Protein AF-0000000087186540 (afdb_homodimer)

Nearest PDB structures (foldseek):
  3vpr-assembly2_C  TM=6.943E-01  e=1.523E-04  Thermus thermophilus HB8
  4x1e-assembly1_B  TM=6.898E-01  e=1.453E-04  Escherichia coli CFT073
  2qib-assembly1_A  TM=6.815E-01  e=3.758E-04  Streptomyces coelicolor A3(2)
  4xk4-assembly2_D  TM=5.463E-01  e=7.832E-05  Escherichia coli K-12
  3vpr-assembly2_D  TM=6.390E-01  e=4.545E-04  Thermus thermophilus HB8

Sequence (360 aa):
MSAEERRESVVRAAVAEFARGGYHGTSTEAIARRVGVSQPYLFRLFPGKQAIFLAAVDACQEKIMRTFEEAADGVSPEGVVKAMGLAYERLIARDKETLLMLMQMCVAVASAEAAGDTEFGRPIRAGWERLTDRVRLALGGDPEQTARFMAHGTLINSLVSLGFPPEHRVWDGLPPSRRGMSAEERRESVVRAAVAEFARGGYHGTSTEAIARRVGVSQPYLFRLFPGKQAIFLAAVDACQEKIMRTFEEAADGVSPEGVVKAMGLAYERLIARDKETLLMLMQMCVAVASAEAAGDTEFGRPIRAGWERLTDRVRLALGGDPEQTARFMAHGTLINSLVSLGFPPEHRVWDGLPPSRRG

pLDDT: mean 93.39, std 9.11, range [28.0, 98.69]

Foldseek 3Di:
DDLVVLLVLLLVLLLVQCLPQFLVRGDLCSSCVVSVHDSVVVCVSPVDSLRSLLSNLLVLLVVLLVLLVVQLPPDDLVCSLVSSLQSLLVCCLVPVSSLSSVVRLVVVCVVCVVVVNNPSCVSVVVSVVVSLVSQCVSNVNDPVVSVVSVVLSVVSSVCVVVPPDLPDCVCPPPDRHDDD/DDLVVLLVLLLVLLLQQCLPQFLVRGDLCSSCVSSVHDSVVVCVSPVDSLRSLLSNLLVLLVVLLVLLVVQLPPDDLVCSLVSSLQSLLVCCLVPVSSLSSVVRLVVVCVVCVVVVNNPSCVSVVVSVVVSLVSQCVSNVNDPVVSVVSVVLSVVSSVCVVVPPDLPDCVCPPPDRHDDD

Solvent-accessible surface area (backbone atoms only — not comparable to full-atom values): 19020 Å² total; per-residue (Å²): 130,53,72,65,55,48,51,50,46,45,36,55,32,34,33,54,43,32,29,72,41,23,71,86,61,38,55,67,58,60,35,19,56,70,61,70,49,51,56,72,58,48,45,72,77,30,89,44,66,67,51,45,50,52,50,22,52,49,51,46,53,47,52,51,47,49,47,35,53,60,38,33,58,93,45,54,85,89,43,27,66,60,35,27,51,42,48,48,53,53,46,45,74,71,35,54,48,52,48,33,34,60,52,32,52,30,52,45,24,34,50,35,43,74,72,70,38,67,68,72,23,48,67,57,44,51,52,51,49,50,49,51,51,51,51,19,55,74,60,76,61,39,47,47,61,35,33,51,52,51,9,48,51,38,31,49,51,50,42,55,27,41,62,56,59,88,84,42,74,88,51,44,51,48,78,83,74,74,74,135,128,52,71,65,56,48,51,50,46,45,33,54,34,34,33,55,43,32,26,71,41,24,72,85,60,38,54,67,58,61,37,20,56,72,61,71,50,52,55,71,58,47,47,73,76,29,88,45,63,66,52,44,51,51,48,24,53,50,50,46,55,48,53,51,47,49,47,35,53,59,39,34,56,94,46,55,82,89,44,25,63,60,34,27,51,42,46,48,53,54,46,45,74,70,35,54,48,53,48,32,34,60,52,32,53,31,51,46,25,34,50,34,42,75,73,70,38,65,68,74,22,48,67,56,43,51,52,50,48,51,49,50,52,51,49,18,55,72,62,77,60,39,46,48,61,35,34,52,52,51,10,47,51,38,31,49,52,50,43,55,28,41,62,58,59,88,84,43,73,88,51,44,51,48,78,82,73,74,74,135

Structure (mmCIF, N/CA/C/O backbone):
data_AF-0000000087186540-model_v1
#
loop_
_entity.id
_entity.type
_entity.pdbx_description
1 polymer 'TetR/AcrR family transcriptional regulator'
#
loop_
_atom_site.group_PDB
_atom_site.id
_atom_site.type_symbol
_atom_site.label_atom_id
_atom_site.label_alt_id
_atom_site.label_comp_id
_atom_site.label_asym_id
_atom_site.label_entity_id
_atom_site.label_seq_id
_atom_site.pdbx_PDB_ins_code
_atom_site.Cartn_x
_atom_site.Cartn_y
_atom_site.Cartn_z
_atom_site.occupancy
_atom_site.B_iso_or_equiv
_atom_site.auth_seq_id
_atom_site.auth_comp_id
_atom_site.auth_asym_id
_atom_site.auth_atom_id
_atom_site.pdbx_PDB_model_num
ATOM 1 N N . MET A 1 1 ? -29.344 -21.891 1.747 1 81 1 MET A N 1
ATOM 2 C CA . MET A 1 1 ? -28.656 -20.609 1.548 1 81 1 MET A CA 1
ATOM 3 C C . MET A 1 1 ? -29.156 -19.922 0.28 1 81 1 MET A C 1
ATOM 5 O O . MET A 1 1 ? -29.328 -20.578 -0.754 1 81 1 MET 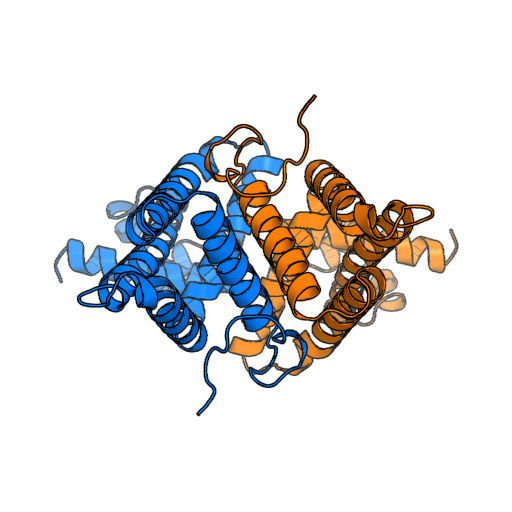A O 1
ATOM 9 N N . SER A 1 2 ? -29.562 -18.734 0.476 1 86.81 2 SER A N 1
ATOM 10 C CA . SER A 1 2 ? -29.984 -17.953 -0.677 1 86.81 2 SER A CA 1
ATOM 11 C C . SER A 1 2 ? -28.812 -17.609 -1.593 1 86.81 2 SER A C 1
ATOM 13 O O . SER A 1 2 ? -27.656 -17.797 -1.22 1 86.81 2 SER A O 1
ATOM 15 N N . ALA A 1 3 ? -29.125 -17.266 -2.807 1 83.81 3 ALA A N 1
ATOM 16 C CA . ALA A 1 3 ? -28.109 -16.844 -3.754 1 83.81 3 ALA A CA 1
ATOM 17 C C . ALA A 1 3 ? -27.266 -15.695 -3.18 1 83.81 3 ALA A C 1
ATOM 19 O O . ALA A 1 3 ? -26.047 -15.641 -3.377 1 83.81 3 ALA A O 1
ATOM 20 N N . GLU A 1 4 ? -27.969 -14.891 -2.473 1 89 4 GLU A N 1
ATOM 21 C CA . GLU A 1 4 ? -27.297 -13.742 -1.871 1 89 4 GLU A CA 1
ATOM 22 C C . GLU A 1 4 ? -26.344 -14.18 -0.768 1 89 4 GLU A C 1
ATOM 24 O O . GLU A 1 4 ? -25.234 -13.648 -0.657 1 89 4 GLU A O 1
ATOM 29 N N . GLU A 1 5 ? -26.75 -15.102 -0.026 1 91.94 5 GLU A N 1
ATOM 30 C CA . GLU A 1 5 ? -25.906 -15.641 1.029 1 91.94 5 GLU A CA 1
ATOM 31 C C . GLU A 1 5 ? -24.672 -16.344 0.447 1 91.94 5 GLU A C 1
ATOM 33 O O . GLU A 1 5 ? -23.578 -16.234 0.999 1 91.94 5 GLU A O 1
ATOM 38 N N . ARG A 1 6 ? -24.922 -17 -0.637 1 92 6 ARG A N 1
ATOM 39 C CA . ARG A 1 6 ? -23.812 -17.672 -1.307 1 92 6 ARG A CA 1
ATOM 40 C C . ARG A 1 6 ? -22.828 -16.672 -1.893 1 92 6 ARG A C 1
ATOM 42 O O . ARG A 1 6 ? -21.609 -16.859 -1.812 1 92 6 ARG A O 1
ATOM 49 N N . ARG A 1 7 ? -23.375 -15.641 -2.473 1 95.56 7 ARG A N 1
ATOM 50 C CA . ARG A 1 7 ? -22.531 -14.578 -3.014 1 95.56 7 ARG A CA 1
ATOM 51 C C . ARG A 1 7 ? -21.672 -13.961 -1.925 1 95.56 7 ARG A C 1
ATOM 53 O O . ARG A 1 7 ? -20.469 -13.734 -2.131 1 95.56 7 ARG A O 1
ATOM 60 N N . GLU A 1 8 ? -22.266 -13.766 -0.783 1 96.69 8 GLU A N 1
ATOM 61 C CA . GLU A 1 8 ? -21.531 -13.195 0.345 1 96.69 8 GLU A CA 1
ATOM 62 C C . GLU A 1 8 ? -20.422 -14.133 0.822 1 96.69 8 GLU A C 1
ATOM 64 O O . GLU A 1 8 ? -19.344 -13.688 1.193 1 96.69 8 GLU A O 1
ATOM 69 N N . SER A 1 9 ? -20.719 -15.391 0.834 1 97.06 9 SER A N 1
ATOM 70 C CA . SER A 1 9 ? -19.719 -16.375 1.218 1 97.06 9 SER A CA 1
ATOM 71 C C . SER A 1 9 ? -18.531 -16.375 0.257 1 97.06 9 SER A C 1
ATOM 73 O O . SER A 1 9 ? -17.391 -16.484 0.682 1 97.06 9 SER A O 1
ATOM 75 N N . VAL A 1 10 ? -18.859 -16.188 -1.001 1 97.81 10 VAL A N 1
ATOM 76 C CA . VAL A 1 10 ? -17.797 -16.141 -2.01 1 97.81 10 VAL A CA 1
ATOM 77 C C . VAL A 1 10 ? -16.953 -14.883 -1.803 1 97.81 10 VAL A C 1
ATOM 79 O O . VAL A 1 10 ? -15.719 -14.945 -1.859 1 97.81 10 VAL A O 1
ATOM 82 N N . VAL A 1 11 ? -17.594 -13.805 -1.529 1 98.44 11 VAL A N 1
ATOM 83 C CA . VAL A 1 11 ? -16.891 -12.547 -1.339 1 98.44 11 VAL A CA 1
ATOM 84 C C . VAL A 1 11 ? -15.977 -12.648 -0.121 1 98.44 11 VAL A C 1
ATOM 86 O O . VAL A 1 11 ? -14.82 -12.219 -0.166 1 98.44 11 VAL A O 1
ATOM 89 N N . ARG A 1 12 ? -16.422 -13.273 0.945 1 97.94 12 ARG A N 1
ATOM 90 C CA . ARG A 1 12 ? -15.602 -13.461 2.141 1 97.94 12 ARG A CA 1
ATOM 91 C C . ARG A 1 12 ? -14.398 -14.336 1.847 1 97.94 12 ARG A C 1
ATOM 93 O O . ARG A 1 12 ? -13.281 -14.023 2.262 1 97.94 12 ARG A O 1
ATOM 100 N N . ALA A 1 13 ? -14.609 -15.367 1.122 1 98.06 13 ALA A N 1
ATOM 101 C CA . ALA A 1 13 ? -13.516 -16.25 0.722 1 98.06 13 ALA A CA 1
ATOM 102 C C . ALA A 1 13 ? -12.539 -15.523 -0.196 1 98.06 13 ALA A C 1
ATOM 104 O O . ALA A 1 13 ? -11.328 -15.719 -0.091 1 98.06 13 ALA A O 1
ATOM 105 N N . ALA A 1 14 ? -13.078 -14.742 -1.075 1 98.56 14 ALA A N 1
ATOM 106 C CA . ALA A 1 14 ? -12.258 -13.992 -2.021 1 98.56 14 ALA A CA 1
ATOM 107 C C . ALA A 1 14 ? -11.352 -13 -1.293 1 98.56 14 ALA A C 1
ATOM 109 O O . ALA A 1 14 ? -10.172 -12.875 -1.625 1 98.56 14 ALA A O 1
ATOM 110 N N . VAL A 1 15 ? -11.922 -12.305 -0.289 1 98.06 15 VAL A N 1
ATOM 111 C CA . VAL A 1 15 ? -11.125 -11.375 0.502 1 98.06 15 VAL A CA 1
ATOM 112 C C . VAL A 1 15 ? -9.945 -12.117 1.134 1 98.06 15 VAL A C 1
ATOM 114 O O . VAL A 1 15 ? -8.797 -11.672 1.03 1 98.06 15 VAL A O 1
ATOM 117 N N . ALA A 1 16 ? -10.203 -13.258 1.676 1 95.88 16 ALA A N 1
ATOM 118 C CA . ALA A 1 16 ? -9.156 -14.039 2.336 1 95.88 16 ALA A CA 1
ATOM 119 C C . ALA A 1 16 ? -8.086 -14.477 1.34 1 95.88 16 ALA A C 1
ATOM 121 O O . ALA A 1 16 ? -6.891 -14.367 1.612 1 95.88 16 ALA A O 1
ATOM 122 N N . GLU A 1 17 ? -8.508 -14.922 0.183 1 96.31 17 GLU A N 1
ATOM 123 C CA . GLU A 1 17 ? -7.586 -15.469 -0.81 1 96.31 17 GLU A CA 1
ATOM 124 C C . GLU A 1 17 ? -6.797 -14.359 -1.497 1 96.31 17 GLU A C 1
ATOM 126 O O . GLU A 1 17 ? -5.57 -14.422 -1.587 1 96.31 17 GLU A O 1
ATOM 131 N N . PHE A 1 18 ? -7.465 -13.273 -1.918 1 96.38 18 PHE A N 1
ATOM 132 C CA . PHE A 1 18 ? -6.797 -12.18 -2.613 1 96.38 18 PHE A CA 1
ATOM 133 C C . PHE A 1 18 ? -5.891 -11.406 -1.663 1 96.38 18 PHE A C 1
ATOM 135 O O . PHE A 1 18 ? -4.84 -10.906 -2.068 1 96.38 18 PHE A O 1
ATOM 142 N N . ALA A 1 19 ? -6.336 -11.32 -0.382 1 94.19 19 ALA A N 1
ATOM 143 C CA . ALA A 1 19 ? -5.516 -10.633 0.607 1 94.19 19 ALA A CA 1
ATOM 144 C C . ALA A 1 19 ? -4.141 -11.289 0.731 1 94.19 19 ALA A C 1
ATOM 146 O O . ALA A 1 19 ? -3.119 -10.602 0.764 1 94.19 19 ALA A O 1
ATOM 147 N N . ARG A 1 20 ? -4.09 -12.586 0.672 1 88.69 20 ARG A N 1
ATOM 148 C CA . ARG A 1 20 ? -2.85 -13.328 0.877 1 88.69 20 ARG A CA 1
ATOM 149 C C . ARG A 1 20 ? -2.109 -13.531 -0.44 1 88.69 20 ARG A C 1
ATOM 151 O O . ARG A 1 20 ? -0.897 -13.32 -0.516 1 88.69 20 ARG A O 1
ATOM 158 N N . GLY A 1 21 ? -2.809 -13.812 -1.475 1 89.44 21 GLY A N 1
ATOM 159 C CA . GLY A 1 21 ? -2.182 -14.258 -2.709 1 89.44 21 GLY A CA 1
ATOM 160 C C . GLY A 1 21 ? -2.037 -13.148 -3.736 1 89.44 21 GLY A C 1
ATOM 161 O O . GLY A 1 21 ? -1.26 -13.273 -4.688 1 89.44 21 GLY A O 1
ATOM 162 N N . GLY A 1 22 ? -2.883 -12.047 -3.545 1 92.56 22 GLY A N 1
ATOM 163 C CA . GLY A 1 22 ? -2.951 -11.047 -4.605 1 92.56 22 GLY A CA 1
ATOM 164 C C . GLY A 1 22 ? -3.826 -11.477 -5.77 1 92.56 22 GLY A C 1
ATOM 165 O O . GLY A 1 22 ? -4.301 -12.617 -5.809 1 92.56 22 GLY A O 1
ATOM 166 N N . TYR A 1 23 ? -3.969 -10.547 -6.715 1 94.06 23 TYR A N 1
ATOM 167 C CA . TYR A 1 23 ? -4.832 -10.812 -7.863 1 94.06 23 TYR A CA 1
ATOM 168 C C . TYR A 1 23 ? -4.273 -11.945 -8.719 1 94.06 23 TYR A C 1
ATOM 170 O O . TYR A 1 23 ? -4.988 -12.898 -9.039 1 94.06 23 TYR A O 1
ATOM 178 N N . HIS A 1 24 ? -3.043 -11.891 -9.039 1 90.44 24 HIS A N 1
ATOM 179 C CA . HIS A 1 24 ? -2.463 -12.859 -9.969 1 90.44 24 HIS A CA 1
ATOM 180 C C . HIS A 1 24 ? -2.16 -14.18 -9.266 1 90.44 24 HIS A C 1
ATOM 182 O O . HIS A 1 24 ? -2.248 -15.242 -9.883 1 90.44 24 HIS A O 1
ATOM 188 N N . GLY A 1 25 ? -1.911 -14.086 -7.996 1 90.25 25 GLY A N 1
ATOM 189 C CA . GLY A 1 25 ? -1.508 -15.281 -7.266 1 90.25 25 GLY A CA 1
ATOM 190 C C . GLY A 1 25 ? -2.682 -16.109 -6.793 1 90.25 25 GLY A C 1
ATOM 191 O O . GLY A 1 25 ? -2.498 -17.219 -6.285 1 90.25 25 GLY A O 1
ATOM 192 N N . THR A 1 26 ? -3.816 -15.578 -6.941 1 94.88 26 THR A N 1
ATOM 193 C CA . THR A 1 26 ? -5.016 -16.281 -6.496 1 94.88 26 THR A CA 1
ATOM 194 C C . THR A 1 26 ? -5.754 -16.891 -7.684 1 94.88 26 THR A C 1
ATOM 196 O O . THR A 1 26 ? -5.914 -16.25 -8.719 1 94.88 26 THR A O 1
ATOM 199 N N . SER A 1 27 ? -6.125 -18.141 -7.566 1 96.56 27 SER A N 1
ATOM 200 C CA . SER A 1 27 ? -6.938 -18.781 -8.594 1 96.56 27 SER A CA 1
ATOM 201 C C . SER A 1 27 ? -8.406 -18.812 -8.203 1 96.56 27 SER A C 1
ATOM 203 O O . SER A 1 27 ? -8.742 -18.828 -7.016 1 96.56 27 SER A O 1
ATOM 205 N N . THR A 1 28 ? -9.258 -18.828 -9.211 1 97.81 28 THR A N 1
ATOM 206 C CA . THR A 1 28 ? -10.68 -18.938 -8.93 1 97.81 28 THR A CA 1
ATOM 207 C C . THR A 1 28 ? -11.016 -20.312 -8.352 1 97.81 28 THR A C 1
ATOM 209 O O . THR A 1 28 ? -11.953 -20.438 -7.559 1 97.81 28 THR A O 1
ATOM 212 N N . GLU A 1 29 ? -10.227 -21.281 -8.578 1 97.62 29 GLU A N 1
ATOM 213 C CA . GLU A 1 29 ? -10.391 -22.609 -7.996 1 97.62 29 GLU A CA 1
ATOM 214 C C . GLU A 1 29 ? -10.172 -22.578 -6.488 1 97.62 29 GLU A C 1
ATOM 216 O O . GLU A 1 29 ? -10.898 -23.234 -5.734 1 97.62 29 GLU A O 1
ATOM 221 N N . ALA A 1 30 ? -9.172 -21.906 -6.055 1 97.31 30 ALA A N 1
ATOM 222 C CA . ALA A 1 30 ? -8.898 -21.797 -4.625 1 97.31 30 ALA A CA 1
ATOM 223 C C . ALA A 1 30 ? -10.07 -21.156 -3.889 1 97.31 30 ALA A C 1
ATOM 225 O O . ALA A 1 30 ? -10.422 -21.578 -2.785 1 97.31 30 ALA A O 1
ATOM 226 N N . ILE A 1 31 ? -10.703 -20.141 -4.508 1 98.19 31 ILE A N 1
ATOM 227 C CA . ILE A 1 31 ? -11.852 -19.453 -3.918 1 98.19 31 ILE A CA 1
ATOM 228 C C . ILE A 1 31 ? -13.039 -20.406 -3.848 1 98.19 31 ILE A C 1
ATOM 230 O O . ILE A 1 31 ? -13.695 -20.516 -2.809 1 98.19 31 ILE A O 1
ATOM 234 N N . ALA A 1 32 ? -13.258 -21.094 -4.961 1 98.12 32 ALA A N 1
ATOM 235 C CA . ALA A 1 32 ? -14.359 -22.047 -5.008 1 98.12 32 ALA A CA 1
ATOM 236 C C . ALA A 1 32 ? -14.195 -23.125 -3.932 1 98.12 32 ALA A C 1
ATOM 238 O O . ALA A 1 32 ? -15.148 -23.438 -3.209 1 98.12 32 ALA A O 1
ATOM 239 N N . ARG A 1 33 ? -13.023 -23.656 -3.816 1 97.81 33 ARG A N 1
ATOM 240 C CA . ARG A 1 33 ? -12.727 -24.688 -2.836 1 97.81 33 ARG A CA 1
ATOM 241 C C . ARG A 1 33 ? -12.961 -24.188 -1.416 1 97.81 33 ARG A C 1
ATOM 243 O O . ARG A 1 33 ? -13.547 -24.906 -0.592 1 97.81 33 ARG A O 1
ATOM 250 N N . ARG A 1 34 ? -12.586 -23.016 -1.122 1 96.19 34 ARG A N 1
ATOM 251 C CA . ARG A 1 34 ? -12.734 -22.453 0.215 1 96.19 34 ARG A CA 1
ATOM 252 C C . ARG A 1 34 ? -14.203 -22.344 0.604 1 96.19 34 ARG A C 1
ATOM 254 O O . ARG A 1 34 ? -14.555 -22.531 1.77 1 96.19 34 ARG A O 1
ATOM 261 N N . VAL A 1 35 ? -15.016 -21.984 -0.36 1 96.12 35 VAL A N 1
ATOM 262 C CA . VAL A 1 35 ? -16.438 -21.797 -0.102 1 96.12 35 VAL A CA 1
ATOM 263 C C . VAL A 1 35 ? -17.156 -23.156 -0.144 1 96.12 35 VAL A C 1
ATOM 265 O O . VAL A 1 35 ? -18.25 -23.297 0.399 1 96.12 35 VAL A O 1
ATOM 268 N N . GLY A 1 36 ? -16.594 -24.141 -0.803 1 96.44 36 GLY A N 1
ATOM 269 C CA . GLY A 1 36 ? -17.219 -25.453 -0.941 1 96.44 36 GLY A CA 1
ATOM 270 C C . GLY A 1 36 ? -18.188 -25.531 -2.104 1 96.44 36 GLY A C 1
ATOM 271 O O . GLY A 1 36 ? -19.266 -26.125 -1.98 1 96.44 36 GLY A O 1
ATOM 272 N N . VAL A 1 37 ? -17.844 -24.891 -3.24 1 95.81 37 VAL A N 1
ATOM 273 C CA . VAL A 1 37 ? -18.672 -24.953 -4.441 1 95.81 37 VAL A CA 1
ATOM 274 C C . VAL A 1 37 ? -17.812 -25.344 -5.641 1 95.81 37 VAL A C 1
ATOM 276 O O . VAL A 1 37 ? -16.578 -25.328 -5.562 1 95.81 37 VAL A O 1
ATOM 279 N N . SER A 1 38 ? -18.5 -25.688 -6.68 1 96 38 SER A N 1
ATOM 280 C CA . SER A 1 38 ? -17.781 -25.969 -7.922 1 96 38 SER A CA 1
ATOM 281 C C . SER A 1 38 ? -17.375 -24.688 -8.633 1 96 38 SER A C 1
ATOM 283 O O . SER A 1 38 ? -17.969 -23.641 -8.406 1 96 38 SER A O 1
ATOM 285 N N . GLN A 1 39 ? -16.359 -24.75 -9.391 1 96.12 39 GLN A N 1
ATOM 286 C CA . GLN A 1 39 ? -15.922 -23.594 -10.148 1 96.12 39 GLN A CA 1
ATOM 287 C C . GLN A 1 39 ? -17 -23.125 -11.117 1 96.12 39 GLN A C 1
ATOM 289 O O . GLN A 1 39 ? -17.266 -21.922 -11.227 1 96.12 39 GLN A O 1
ATOM 294 N N . PRO A 1 40 ? -17.75 -24.047 -11.844 1 96.31 40 PRO A N 1
ATOM 295 C CA . PRO A 1 40 ? -18.844 -23.594 -12.695 1 96.31 40 PRO A CA 1
ATOM 296 C C . PRO A 1 40 ? -19.922 -22.828 -11.922 1 96.31 40 PRO A C 1
ATOM 298 O O . PRO A 1 40 ? -20.438 -21.828 -12.414 1 96.31 40 PRO A O 1
ATOM 301 N N . TYR A 1 41 ? -20.234 -23.266 -10.781 1 95.81 41 TYR A N 1
ATOM 302 C CA . TYR A 1 41 ? -21.203 -22.562 -9.945 1 95.81 41 TYR A CA 1
ATOM 303 C C . TYR A 1 41 ? -20.688 -21.172 -9.578 1 95.81 41 TYR A C 1
ATOM 305 O O . TYR A 1 41 ? -21.453 -20.203 -9.586 1 95.81 41 TYR A O 1
ATOM 313 N N . LEU A 1 42 ? -19.375 -21.078 -9.227 1 97.38 42 LEU A N 1
ATOM 314 C CA . LEU A 1 42 ? -18.75 -19.797 -8.93 1 97.38 42 LEU A CA 1
ATOM 315 C C . LEU A 1 42 ? -18.953 -18.812 -10.078 1 97.38 42 LEU A C 1
ATOM 317 O O . LEU A 1 42 ? -19.297 -17.656 -9.852 1 97.38 42 LEU A O 1
ATOM 321 N N . PHE A 1 43 ? -18.875 -19.312 -11.281 1 97.12 43 PHE A N 1
ATOM 322 C CA . PHE A 1 43 ? -18.953 -18.453 -12.461 1 97.12 43 PHE A CA 1
ATOM 323 C C . PHE A 1 43 ? -20.406 -18.109 -12.781 1 97.12 43 PHE A C 1
ATOM 325 O O . PHE A 1 43 ? -20.672 -17.172 -13.539 1 97.12 43 PHE A O 1
ATOM 332 N N . ARG A 1 44 ? -21.344 -18.844 -12.234 1 96.5 44 ARG A N 1
ATOM 333 C CA . ARG A 1 44 ? -22.75 -18.438 -12.305 1 96.5 44 ARG A CA 1
ATOM 334 C C . ARG A 1 44 ? -22.984 -17.203 -11.445 1 96.5 44 ARG A C 1
ATOM 336 O O . ARG A 1 44 ? -23.844 -16.375 -11.766 1 96.5 44 ARG A O 1
ATOM 343 N N . LEU A 1 45 ? -22.234 -17.125 -10.367 1 96.81 45 LEU A N 1
ATOM 344 C CA . LEU A 1 45 ? -22.406 -16.031 -9.43 1 96.81 45 LEU A CA 1
ATOM 345 C C . LEU A 1 45 ? -21.594 -14.812 -9.867 1 96.81 45 LEU A C 1
ATOM 347 O O . LEU A 1 45 ? -22.016 -13.672 -9.656 1 96.81 45 LEU A O 1
ATOM 351 N N . PHE A 1 46 ? -20.344 -15.039 -10.477 1 98.06 46 PHE A N 1
ATOM 352 C CA . PHE A 1 46 ? -19.453 -13.977 -10.898 1 98.06 46 PHE A CA 1
ATOM 353 C C . PHE A 1 46 ? -18.891 -14.258 -12.281 1 98.06 46 PHE A C 1
ATOM 355 O O . PHE A 1 46 ? -18.344 -15.344 -12.531 1 98.06 46 PHE A O 1
ATOM 362 N N . PRO A 1 47 ? -18.938 -13.273 -13.156 1 96.56 47 PRO A N 1
ATOM 363 C CA . PRO A 1 47 ? -18.484 -13.508 -14.531 1 96.56 47 PRO A CA 1
ATOM 364 C C . PRO A 1 47 ? -16.969 -13.43 -14.664 1 96.56 47 PRO A C 1
ATOM 366 O O . PRO A 1 47 ? -16.453 -12.648 -15.461 1 96.56 47 PRO A O 1
ATOM 369 N N . GLY A 1 48 ? -16.188 -14.086 -13.773 1 97.19 48 GLY A N 1
ATOM 370 C CA . GLY A 1 48 ? -14.75 -14.203 -13.906 1 97.19 48 GLY A CA 1
ATOM 371 C C . GLY A 1 48 ? -13.992 -13.703 -12.688 1 97.19 48 GLY A C 1
ATOM 372 O O . GLY A 1 48 ? -14.602 -13.203 -11.734 1 97.19 48 GLY A O 1
ATOM 373 N N . LYS A 1 49 ? -12.758 -13.805 -12.758 1 97.69 49 LYS A N 1
ATOM 374 C CA . LYS A 1 49 ? -11.867 -13.477 -11.648 1 97.69 49 LYS A CA 1
ATOM 375 C C . LYS A 1 49 ? -11.93 -11.992 -11.305 1 97.69 49 LYS A C 1
ATOM 377 O O . LYS A 1 49 ? -11.969 -11.625 -10.133 1 97.69 49 LYS A O 1
ATOM 382 N N . GLN A 1 50 ? -11.953 -11.18 -12.367 1 97.06 50 GLN A N 1
ATOM 383 C CA . GLN A 1 50 ? -11.961 -9.734 -12.141 1 97.06 50 GLN A CA 1
ATOM 384 C C . GLN A 1 50 ? -13.211 -9.305 -11.375 1 97.06 50 GLN A C 1
ATOM 386 O O . GLN A 1 50 ? -13.125 -8.477 -10.461 1 97.06 50 GLN A O 1
ATOM 391 N N . ALA A 1 51 ? -14.305 -9.805 -11.703 1 98.06 51 ALA A N 1
ATOM 392 C CA . ALA A 1 51 ? -15.555 -9.477 -11.023 1 98.06 51 ALA A CA 1
ATOM 393 C C . ALA A 1 51 ? -15.5 -9.883 -9.555 1 98.06 51 ALA A C 1
ATOM 395 O O . ALA A 1 51 ? -16.016 -9.164 -8.688 1 98.06 51 ALA A O 1
ATOM 396 N N . ILE A 1 52 ? -14.914 -11.023 -9.258 1 98.44 52 ILE A N 1
ATOM 397 C CA . ILE A 1 52 ? -14.773 -11.492 -7.887 1 98.44 52 ILE A CA 1
ATOM 398 C C . ILE A 1 52 ? -13.852 -10.555 -7.109 1 98.44 52 ILE A C 1
ATOM 400 O O . ILE A 1 52 ? -14.156 -10.18 -5.973 1 98.44 52 ILE A O 1
ATOM 404 N N . PHE A 1 53 ? -12.797 -10.172 -7.73 1 98.5 53 PHE A N 1
ATOM 405 C CA . PHE A 1 53 ? -11.844 -9.266 -7.105 1 98.5 53 PHE A CA 1
ATOM 406 C C . PHE A 1 53 ? -12.5 -7.93 -6.777 1 98.5 53 PHE A C 1
ATOM 408 O O . PHE A 1 53 ? -12.344 -7.414 -5.668 1 98.5 53 PHE A O 1
ATOM 415 N N . LEU A 1 54 ? -13.227 -7.41 -7.746 1 98.19 54 LEU A N 1
ATOM 416 C CA . LEU A 1 54 ? -13.906 -6.133 -7.562 1 98.19 54 LEU A CA 1
ATOM 417 C C . LEU A 1 54 ? -14.914 -6.211 -6.422 1 98.19 54 LEU A C 1
ATOM 419 O O . LEU A 1 54 ? -15.047 -5.27 -5.633 1 98.19 54 LEU A O 1
ATOM 423 N N . ALA A 1 55 ? -15.555 -7.281 -6.316 1 98.38 55 ALA A N 1
ATOM 424 C CA . ALA A 1 55 ? -16.516 -7.469 -5.234 1 98.38 55 ALA A CA 1
ATOM 425 C C . ALA A 1 55 ? -15.82 -7.508 -3.877 1 98.38 55 ALA A C 1
ATOM 427 O O . ALA A 1 55 ? -16.328 -6.973 -2.893 1 98.38 55 ALA A O 1
ATOM 428 N N . ALA A 1 56 ? -14.68 -8.172 -3.783 1 98.69 56 ALA A N 1
ATOM 429 C CA . ALA A 1 56 ? -13.891 -8.227 -2.559 1 98.69 56 ALA A CA 1
ATOM 430 C C . ALA A 1 56 ? -13.414 -6.832 -2.148 1 98.69 56 ALA A C 1
ATOM 432 O O . ALA A 1 56 ? -13.516 -6.453 -0.979 1 98.69 56 ALA A O 1
ATOM 433 N N . VAL A 1 57 ? -12.938 -6.066 -3.131 1 98.44 57 VAL A N 1
ATOM 434 C CA . VAL A 1 57 ? -12.484 -4.703 -2.879 1 98.44 57 VAL A CA 1
ATOM 435 C C . VAL A 1 57 ? -13.648 -3.857 -2.367 1 98.44 57 VAL A C 1
ATOM 437 O O . VAL A 1 57 ? -13.508 -3.146 -1.368 1 98.44 57 VAL A O 1
ATOM 440 N N . ASP A 1 58 ? -14.711 -3.986 -3.051 1 97.88 58 ASP A N 1
ATOM 441 C CA . ASP A 1 58 ? -15.898 -3.219 -2.682 1 97.88 58 ASP A CA 1
ATOM 442 C C . ASP A 1 58 ? -16.344 -3.551 -1.26 1 97.88 58 ASP A C 1
ATOM 444 O O . ASP A 1 58 ? -16.703 -2.656 -0.493 1 97.88 58 ASP A O 1
ATOM 448 N N . ALA A 1 59 ? -16.328 -4.777 -0.934 1 98.12 59 ALA A N 1
ATOM 449 C CA . ALA A 1 59 ? -16.719 -5.207 0.406 1 98.12 59 ALA A CA 1
ATOM 450 C C . ALA A 1 59 ? -15.828 -4.566 1.47 1 98.12 59 ALA A C 1
ATOM 452 O O . ALA A 1 59 ? -16.328 -4.121 2.512 1 98.12 59 ALA A O 1
ATOM 453 N N . CYS A 1 60 ? -14.547 -4.492 1.276 1 98.12 60 CYS A N 1
ATOM 454 C CA . CYS A 1 60 ? -13.609 -3.91 2.234 1 98.12 60 CYS A CA 1
ATOM 455 C C . CYS A 1 60 ? -13.805 -2.402 2.338 1 98.12 60 CYS A C 1
ATOM 457 O O . CYS A 1 60 ? -13.812 -1.848 3.439 1 98.12 60 CYS A O 1
ATOM 459 N N . GLN A 1 61 ? -13.984 -1.715 1.195 1 97.94 61 GLN A N 1
ATOM 460 C CA . GLN A 1 61 ? -14.219 -0.275 1.209 1 97.94 61 GLN A CA 1
ATOM 461 C C . GLN A 1 61 ? -15.523 0.065 1.935 1 97.94 61 GLN A C 1
ATOM 463 O O . GLN A 1 61 ? -15.578 1.035 2.693 1 97.94 61 GLN A O 1
ATOM 468 N N . GLU A 1 62 ? -16.484 -0.742 1.704 1 97.44 62 GLU A N 1
ATOM 469 C CA . GLU A 1 62 ? -17.766 -0.526 2.373 1 97.44 62 GLU A CA 1
ATOM 470 C C . GLU A 1 62 ? -17.656 -0.769 3.875 1 97.44 62 GLU A C 1
ATOM 472 O O . GLU A 1 62 ? -18.281 -0.066 4.672 1 97.44 62 GLU A O 1
ATOM 477 N N . LYS A 1 63 ? -16.969 -1.803 4.242 1 98.25 63 LYS A N 1
ATOM 478 C CA . LYS A 1 63 ? -16.719 -2.078 5.656 1 98.25 63 LYS A CA 1
ATOM 479 C C . LYS A 1 63 ? -16.062 -0.881 6.344 1 98.25 63 LYS A C 1
ATOM 481 O O . LYS A 1 63 ? -16.469 -0.5 7.445 1 98.25 63 LYS A O 1
ATOM 486 N N . ILE A 1 64 ? -15.109 -0.268 5.703 1 98.12 64 ILE A N 1
ATOM 487 C CA . ILE A 1 64 ? -14.43 0.911 6.23 1 98.12 64 ILE A CA 1
ATOM 488 C C . ILE A 1 64 ? -15.422 2.068 6.344 1 98.12 64 ILE A C 1
ATOM 490 O O . ILE A 1 64 ? -15.477 2.752 7.371 1 98.12 64 ILE A O 1
ATOM 494 N N . MET A 1 65 ? -16.203 2.279 5.262 1 97.38 65 MET A N 1
ATOM 495 C CA . MET A 1 65 ? -17.188 3.357 5.258 1 97.38 65 MET A CA 1
ATOM 496 C C . MET A 1 65 ? -18.172 3.195 6.41 1 97.38 65 MET A C 1
ATOM 498 O O . MET A 1 65 ? -18.469 4.16 7.117 1 97.38 65 MET A O 1
ATOM 502 N N . ARG A 1 66 ? -18.625 1.987 6.574 1 97.69 66 ARG A N 1
ATOM 503 C CA . ARG A 1 66 ? -19.578 1.72 7.656 1 97.69 66 ARG A CA 1
ATOM 504 C C . ARG A 1 66 ? -18.938 1.98 9.016 1 97.69 66 ARG A C 1
ATOM 506 O O . ARG A 1 66 ? -19.578 2.516 9.922 1 97.69 66 ARG A O 1
ATOM 513 N N . THR A 1 67 ? -17.75 1.552 9.172 1 98 67 THR A N 1
ATOM 514 C CA . THR A 1 67 ? -17 1.795 10.398 1 98 67 THR A CA 1
ATOM 515 C C . THR A 1 67 ? -16.938 3.289 10.703 1 98 67 THR A C 1
ATOM 517 O O . THR A 1 67 ? -17.156 3.705 11.844 1 98 67 THR A O 1
ATOM 520 N N . PHE A 1 68 ? -16.688 4.121 9.688 1 97.62 68 PHE A N 1
ATOM 521 C CA . PHE A 1 68 ? -16.625 5.566 9.859 1 97.62 68 PHE A CA 1
ATOM 522 C C . PHE A 1 68 ? -17.984 6.129 10.219 1 97.62 68 PHE A C 1
ATOM 524 O O . PHE A 1 68 ? -18.109 6.957 11.125 1 97.62 68 PHE A O 1
ATOM 531 N N . GLU A 1 69 ? -18.969 5.66 9.5 1 96.88 69 GLU A N 1
ATOM 532 C CA . GLU A 1 69 ? -20.328 6.156 9.734 1 96.88 69 GLU A CA 1
ATOM 533 C C . GLU A 1 69 ? -20.781 5.852 11.156 1 96.88 69 GLU A C 1
ATOM 535 O O . GLU A 1 69 ? -21.344 6.715 11.836 1 96.88 69 GLU A O 1
ATOM 540 N N . GLU A 1 70 ? -20.531 4.66 11.578 1 97.75 70 GLU A N 1
ATOM 541 C CA . GLU A 1 70 ? -20.891 4.266 12.93 1 97.75 70 GLU A CA 1
ATOM 542 C C . GLU A 1 70 ? -20.125 5.078 13.977 1 97.75 70 GLU A C 1
ATOM 544 O O . GLU A 1 70 ? -20.703 5.496 14.984 1 97.75 70 GLU A O 1
ATOM 549 N N . ALA A 1 71 ? -18.875 5.289 13.758 1 96.94 71 ALA A N 1
ATOM 550 C CA . ALA A 1 71 ? -18.031 6.023 14.695 1 96.94 71 ALA A CA 1
ATOM 551 C C . ALA A 1 71 ? -18.453 7.484 14.781 1 96.94 71 ALA A C 1
ATOM 553 O O . ALA A 1 71 ? -18.359 8.102 15.844 1 96.94 71 ALA A O 1
ATOM 554 N N . ALA A 1 72 ? -18.922 8.031 13.648 1 95.81 72 ALA A N 1
ATOM 555 C CA . ALA A 1 72 ? -19.266 9.453 13.578 1 95.81 72 ALA A CA 1
ATOM 556 C C . ALA A 1 72 ? -20.656 9.703 14.125 1 95.81 72 ALA A C 1
ATOM 558 O O . ALA A 1 72 ? -21.016 10.844 14.422 1 95.81 72 ALA A O 1
ATOM 559 N N . ASP A 1 73 ? -21.406 8.688 14.227 1 94.88 73 ASP A N 1
ATOM 560 C CA . ASP A 1 73 ? -22.812 8.828 14.617 1 94.88 73 ASP A CA 1
ATOM 561 C C . ASP A 1 73 ? -22.922 9.383 16.047 1 94.88 73 ASP A C 1
ATOM 563 O O . ASP A 1 73 ? -22.344 8.836 16.969 1 94.88 73 ASP A O 1
ATOM 567 N N . GLY A 1 74 ? -23.641 10.523 16.172 1 93.06 74 GLY A N 1
ATOM 568 C CA . GLY A 1 74 ? -23.922 11.109 17.469 1 93.06 74 GLY A CA 1
ATOM 569 C C . GLY A 1 74 ? -22.734 11.836 18.078 1 93.06 74 GLY A C 1
ATOM 570 O O . GLY A 1 74 ? -22.766 12.219 19.25 1 93.06 74 GLY A O 1
ATOM 571 N N . VAL A 1 75 ? -21.703 11.906 17.359 1 93.06 75 VAL A N 1
ATOM 572 C CA . VAL A 1 75 ? -20.484 12.57 17.828 1 93.06 75 VAL A CA 1
ATOM 573 C C . VAL A 1 75 ? -20.5 14.039 17.406 1 93.06 75 VAL A C 1
ATOM 575 O O . VAL A 1 75 ? -20.984 14.375 16.328 1 93.06 75 VAL A O 1
ATOM 578 N N . SER A 1 76 ? -20.062 14.914 18.312 1 93.31 76 SER A N 1
ATOM 579 C CA . SER A 1 76 ? -19.953 16.328 17.969 1 93.31 76 SER A CA 1
ATOM 580 C C . SER A 1 76 ? -18.953 16.531 16.828 1 93.31 76 SER A C 1
ATOM 582 O O . SER A 1 76 ? -18.031 15.742 16.656 1 93.31 76 SER A O 1
ATOM 584 N N . PRO A 1 77 ? -19.125 17.609 16.016 1 89 77 PRO A N 1
ATOM 585 C CA . PRO A 1 77 ? -18.234 17.891 14.875 1 89 77 PRO A CA 1
ATOM 586 C C . PRO A 1 77 ? -16.766 17.922 15.281 1 89 77 PRO A C 1
ATOM 588 O O . PRO A 1 77 ? -15.906 17.453 14.523 1 89 77 PRO A O 1
ATOM 591 N N . GLU A 1 78 ? -16.531 18.375 16.453 1 90.19 78 GLU A N 1
ATOM 592 C CA . GLU A 1 78 ? -15.156 18.516 16.922 1 90.19 78 GLU A CA 1
ATOM 593 C C . GLU A 1 78 ? -14.547 17.156 17.234 1 90.19 78 GLU A C 1
ATOM 595 O O . GLU A 1 78 ? -13.32 17 17.25 1 90.19 78 GLU A O 1
ATOM 600 N N . GLY A 1 79 ? -15.391 16.125 17.422 1 94.12 79 GLY A N 1
ATOM 601 C CA . GLY A 1 79 ? -14.914 14.82 17.828 1 94.12 79 GLY A CA 1
ATOM 602 C C . GLY A 1 79 ? -14.906 13.805 16.703 1 94.12 79 GLY A C 1
ATOM 603 O O . GLY A 1 79 ? -14.406 12.695 16.875 1 94.12 79 GLY A O 1
ATOM 604 N N . VAL A 1 80 ? -15.383 14.133 15.531 1 95.25 80 VAL A N 1
ATOM 605 C CA . VAL A 1 80 ? -15.633 13.195 14.438 1 95.25 80 VAL A CA 1
ATOM 606 C C . VAL A 1 80 ? -14.312 12.633 13.93 1 95.25 80 VAL A C 1
ATOM 608 O O . VAL A 1 80 ? -14.18 11.422 13.727 1 95.25 80 VAL A O 1
ATOM 611 N N . VAL A 1 81 ? -13.305 13.5 13.789 1 94.5 81 VAL A N 1
ATOM 612 C CA . VAL A 1 81 ? -12.008 13.07 13.281 1 94.5 81 VAL A CA 1
ATOM 613 C C . VAL A 1 81 ? -11.406 12.016 14.211 1 94.5 81 VAL A C 1
ATOM 615 O O . VAL A 1 81 ? -10.977 10.953 13.758 1 94.5 81 VAL A O 1
ATOM 618 N N . LYS A 1 82 ? -11.43 12.32 15.469 1 94.5 82 LYS A N 1
ATOM 619 C CA . LYS A 1 82 ? -10.867 11.414 16.469 1 94.5 82 LYS A CA 1
ATOM 620 C C . LYS A 1 82 ? -11.641 10.102 16.5 1 94.5 82 LYS A C 1
ATOM 622 O O . LYS A 1 82 ? -11.047 9.023 16.562 1 94.5 82 LYS A O 1
ATOM 627 N N . ALA A 1 83 ? -12.961 10.148 16.5 1 96.44 83 ALA A N 1
ATOM 628 C CA . ALA A 1 83 ? -13.805 8.961 16.562 1 96.44 83 ALA A CA 1
ATOM 629 C C . ALA A 1 83 ? -13.578 8.047 15.367 1 96.44 83 ALA A C 1
ATOM 631 O O . ALA A 1 83 ? -13.398 6.84 15.523 1 96.44 83 ALA A O 1
ATOM 632 N N . MET A 1 84 ? -13.555 8.625 14.203 1 96.88 84 MET A N 1
ATOM 633 C CA . MET A 1 84 ? -13.328 7.855 12.984 1 96.88 84 MET A CA 1
ATOM 634 C C . MET A 1 84 ? -11.922 7.262 12.961 1 96.88 84 MET A C 1
ATOM 636 O O . MET A 1 84 ? -11.742 6.102 12.594 1 96.88 84 MET A O 1
ATOM 640 N N . GLY A 1 85 ? -10.93 8.086 13.328 1 95.69 85 GLY A N 1
ATOM 641 C CA . GLY A 1 85 ? -9.555 7.609 13.383 1 95.69 85 GLY A CA 1
ATOM 642 C C . GLY A 1 85 ? -9.367 6.414 14.297 1 95.69 85 GLY A C 1
ATOM 643 O O . GLY A 1 85 ? -8.758 5.418 13.906 1 95.69 85 GLY A O 1
ATOM 644 N N . LEU A 1 86 ? -9.938 6.465 15.484 1 94.62 86 LEU A N 1
ATOM 645 C CA . LEU A 1 86 ? -9.836 5.387 16.469 1 94.62 86 LEU A CA 1
ATOM 646 C C . LEU A 1 86 ? -10.531 4.129 15.961 1 94.62 86 LEU A C 1
ATOM 648 O O . LEU A 1 86 ? -10.008 3.023 16.109 1 94.62 86 LEU A O 1
ATOM 652 N N . ALA A 1 87 ? -11.68 4.312 15.422 1 96.38 87 ALA A N 1
ATOM 653 C CA . ALA A 1 87 ? -12.43 3.176 14.891 1 96.38 87 ALA A CA 1
ATOM 654 C C . ALA A 1 87 ? -11.656 2.49 13.766 1 96.38 87 ALA A C 1
ATOM 656 O O . ALA A 1 87 ? -11.625 1.26 13.688 1 96.38 87 ALA A O 1
ATOM 657 N N . TYR A 1 88 ? -11.031 3.297 12.938 1 96.75 88 TYR A N 1
ATOM 658 C CA . TYR A 1 88 ? -10.258 2.76 11.828 1 96.75 88 TYR A CA 1
ATOM 659 C C . TYR A 1 88 ? -9.062 1.96 12.328 1 96.75 88 TYR A C 1
ATOM 661 O O . TYR A 1 88 ? -8.82 0.841 11.875 1 96.75 88 TYR A O 1
ATOM 669 N N . GLU A 1 89 ? -8.32 2.5 13.219 1 94.06 89 GLU A N 1
ATOM 670 C CA . GLU A 1 89 ? -7.164 1.818 13.789 1 94.06 89 GLU A CA 1
ATOM 671 C C . GLU A 1 89 ? -7.562 0.484 14.414 1 94.06 89 GLU A C 1
ATOM 673 O O . GLU A 1 89 ? -6.879 -0.524 14.227 1 94.06 89 GLU A O 1
ATOM 678 N N . ARG A 1 90 ? -8.648 0.454 15.117 1 93.94 90 ARG A N 1
ATOM 679 C CA . ARG A 1 90 ? -9.133 -0.776 15.734 1 93.94 90 ARG A CA 1
ATOM 680 C C . ARG A 1 90 ? -9.5 -1.811 14.68 1 93.94 90 ARG A C 1
ATOM 682 O O . ARG A 1 90 ? -9.195 -2.996 14.828 1 93.94 90 ARG A O 1
ATOM 689 N N . LEU A 1 91 ? -10.117 -1.321 13.656 1 96 91 LEU A N 1
ATOM 690 C CA . LEU A 1 91 ? -10.539 -2.215 12.578 1 96 91 LEU A CA 1
ATOM 691 C C . LEU A 1 91 ? -9.344 -2.926 11.961 1 96 91 LEU A C 1
ATOM 693 O O . LEU A 1 91 ? -9.328 -4.156 11.859 1 96 91 LEU A O 1
ATOM 697 N N . ILE A 1 92 ? -8.32 -2.18 11.594 1 92.44 92 ILE A N 1
ATOM 698 C CA . ILE A 1 92 ? -7.242 -2.779 10.812 1 92.44 92 ILE A CA 1
ATOM 699 C C . ILE A 1 92 ? -6.312 -3.566 11.734 1 92.44 92 ILE A C 1
ATOM 701 O O . ILE A 1 92 ? -5.621 -4.484 11.289 1 92.44 92 ILE A O 1
ATOM 705 N N . ALA A 1 93 ? -6.27 -3.213 13.016 1 87.56 93 ALA A N 1
ATOM 706 C CA . ALA A 1 93 ? -5.52 -4.008 13.984 1 87.56 93 ALA A CA 1
ATOM 707 C C . ALA A 1 93 ? -6.141 -5.391 14.156 1 87.56 93 ALA A C 1
ATOM 709 O O . ALA A 1 93 ? -5.426 -6.383 14.328 1 87.56 93 ALA A O 1
ATOM 710 N N . ARG A 1 94 ? -7.422 -5.461 13.984 1 90.94 94 ARG A N 1
ATOM 711 C CA . ARG A 1 94 ? -8.141 -6.703 14.242 1 90.94 94 ARG A CA 1
ATOM 712 C C . ARG A 1 94 ? -8.359 -7.492 12.961 1 90.94 94 ARG A C 1
ATOM 714 O O . ARG A 1 94 ? -8.375 -8.727 12.977 1 90.94 94 ARG A O 1
ATOM 721 N N . ASP A 1 95 ? -8.586 -6.797 11.969 1 94.12 95 ASP A N 1
ATOM 722 C CA . ASP A 1 95 ? -8.93 -7.414 10.688 1 94.12 95 ASP A CA 1
ATOM 723 C C . ASP A 1 95 ? -7.801 -7.238 9.672 1 94.12 95 ASP A C 1
ATOM 725 O O . ASP A 1 95 ? -7.879 -6.387 8.789 1 94.12 95 ASP A O 1
ATOM 729 N N . LYS A 1 96 ? -6.883 -8.133 9.664 1 91.69 96 LYS A N 1
ATOM 730 C CA . LYS A 1 96 ? -5.691 -8.047 8.828 1 91.69 96 LYS A CA 1
ATOM 731 C C . LYS A 1 96 ? -6.027 -8.297 7.359 1 91.69 96 LYS A C 1
ATOM 733 O O . LYS A 1 96 ? -5.355 -7.773 6.469 1 91.69 96 LYS A O 1
ATOM 738 N N . GLU A 1 97 ? -7.051 -9.055 7.133 1 94.69 97 GLU A N 1
ATOM 739 C CA . GLU A 1 97 ? -7.43 -9.328 5.75 1 94.69 97 GLU A CA 1
ATOM 740 C C . GLU A 1 97 ? -7.922 -8.07 5.051 1 94.69 97 GLU A C 1
ATOM 742 O O . GLU A 1 97 ? -7.629 -7.848 3.875 1 94.69 97 GLU A O 1
ATOM 747 N N . THR A 1 98 ? -8.656 -7.254 5.828 1 95.94 98 THR A N 1
ATOM 748 C CA . THR A 1 98 ? -9.109 -5.98 5.277 1 95.94 98 THR A CA 1
ATOM 749 C C . THR A 1 98 ? -7.922 -5.086 4.93 1 95.94 98 THR A C 1
ATOM 751 O O . THR A 1 98 ? -7.859 -4.527 3.834 1 95.94 98 THR A O 1
ATOM 754 N N . LEU A 1 99 ? -6.973 -4.969 5.797 1 94.25 99 LEU A N 1
ATOM 755 C CA . LEU A 1 99 ? -5.762 -4.188 5.574 1 94.25 99 LEU A CA 1
ATOM 756 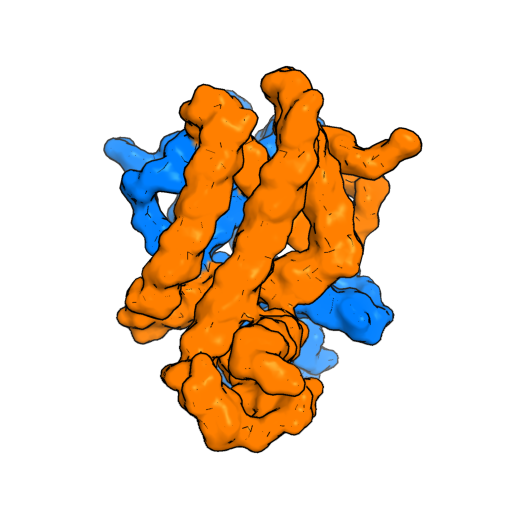C C . LEU A 1 99 ? -5.012 -4.691 4.344 1 94.25 99 LEU A C 1
ATOM 758 O O . LEU A 1 99 ? -4.668 -3.904 3.457 1 94.25 99 LEU A O 1
ATOM 762 N N . LEU A 1 100 ? -4.789 -6.012 4.27 1 93.69 100 LEU A N 1
ATOM 763 C CA . LEU A 1 100 ? -4.059 -6.605 3.156 1 93.69 100 LEU A CA 1
ATOM 764 C C . LEU A 1 100 ? -4.793 -6.383 1.839 1 93.69 100 LEU A C 1
ATOM 766 O O . LEU A 1 100 ? -4.164 -6.148 0.804 1 93.69 100 LEU A O 1
ATOM 770 N N . MET A 1 101 ? -6.109 -6.469 1.896 1 95.75 101 MET A N 1
ATOM 771 C CA . MET A 1 101 ? -6.898 -6.246 0.685 1 95.75 101 MET A CA 1
ATOM 772 C C . MET A 1 101 ? -6.703 -4.824 0.163 1 95.75 101 MET A C 1
ATOM 774 O O . MET A 1 101 ? -6.633 -4.609 -1.048 1 95.75 101 MET A O 1
ATOM 778 N N . LEU A 1 102 ? -6.605 -3.867 1.073 1 94.25 102 LEU A N 1
ATOM 779 C CA . LEU A 1 102 ? -6.383 -2.48 0.677 1 94.25 102 LEU A CA 1
ATOM 780 C C . LEU A 1 102 ? -5.039 -2.324 -0.023 1 94.25 102 LEU A C 1
ATOM 782 O O . LEU A 1 102 ? -4.922 -1.569 -0.99 1 94.25 102 LEU A O 1
ATOM 786 N N . MET A 1 103 ? -4.066 -3.098 0.407 1 93.44 103 MET A N 1
ATOM 787 C CA . MET A 1 103 ? -2.76 -3.076 -0.239 1 93.44 103 MET A CA 1
ATOM 788 C C . MET A 1 103 ? -2.809 -3.783 -1.59 1 93.44 103 MET A C 1
ATOM 790 O O . MET A 1 103 ? -2.283 -3.273 -2.582 1 93.44 103 MET A O 1
ATOM 794 N N . GLN A 1 104 ? -3.477 -4.859 -1.608 1 94.12 104 GLN A N 1
ATOM 795 C CA . GLN A 1 104 ? -3.541 -5.672 -2.816 1 94.12 104 GLN A CA 1
ATOM 796 C C . GLN A 1 104 ? -4.27 -4.941 -3.938 1 94.12 104 GLN A C 1
ATOM 798 O O . GLN A 1 104 ? -3.932 -5.102 -5.113 1 94.12 104 GLN A O 1
ATOM 803 N N . MET A 1 105 ? -5.273 -4.203 -3.562 1 95.88 105 MET A N 1
ATOM 804 C CA . MET A 1 105 ? -5.996 -3.5 -4.617 1 95.88 105 MET A CA 1
ATOM 805 C C . MET A 1 105 ? -5.098 -2.482 -5.309 1 95.88 105 MET A C 1
ATOM 807 O O . MET A 1 105 ? -5.164 -2.312 -6.527 1 95.88 105 MET A O 1
ATOM 811 N N . CYS A 1 106 ? -4.203 -1.784 -4.527 1 94.31 106 CYS A N 1
ATOM 812 C CA . CYS A 1 106 ? -3.258 -0.836 -5.102 1 94.31 106 CYS A CA 1
ATOM 813 C C . CYS A 1 106 ? -2.277 -1.541 -6.035 1 94.31 106 CYS A C 1
ATOM 815 O O . CYS A 1 106 ? -2.023 -1.072 -7.145 1 94.31 106 CYS A O 1
ATOM 817 N N . VAL A 1 107 ? -1.783 -2.654 -5.605 1 92.62 107 VAL A N 1
ATOM 818 C CA . VAL A 1 107 ? -0.825 -3.43 -6.387 1 92.62 107 VAL A CA 1
ATOM 819 C C . VAL A 1 107 ? -1.478 -3.898 -7.684 1 92.62 107 VAL A C 1
ATOM 821 O O . VAL A 1 107 ? -0.877 -3.803 -8.758 1 92.62 107 VAL A O 1
ATOM 824 N N . ALA A 1 108 ? -2.678 -4.383 -7.582 1 94.81 108 ALA A N 1
ATOM 825 C CA . ALA A 1 108 ? -3.385 -4.914 -8.742 1 94.81 108 ALA A CA 1
ATOM 826 C C . ALA A 1 108 ? -3.619 -3.826 -9.789 1 94.81 108 ALA A C 1
ATOM 828 O O . ALA A 1 108 ? -3.383 -4.039 -10.977 1 94.81 108 ALA A O 1
ATOM 829 N N . VAL A 1 109 ? -4.047 -2.678 -9.375 1 95.75 109 VAL A N 1
ATOM 830 C CA . VAL A 1 109 ? -4.328 -1.582 -10.297 1 95.75 109 VAL A CA 1
ATOM 831 C C . VAL A 1 109 ? -3.027 -1.094 -10.93 1 95.75 109 VAL A C 1
ATOM 833 O O . VAL A 1 109 ? -2.951 -0.924 -12.148 1 95.75 109 VAL A O 1
ATOM 836 N N . ALA A 1 110 ? -2.008 -0.921 -10.094 1 92.38 110 ALA A N 1
ATOM 837 C CA . ALA A 1 110 ? -0.724 -0.448 -10.609 1 92.38 110 ALA A CA 1
ATOM 838 C C . ALA A 1 110 ? -0.159 -1.411 -11.648 1 92.38 110 ALA A C 1
ATOM 840 O O . ALA A 1 110 ? 0.389 -0.983 -12.664 1 92.38 110 ALA A O 1
ATOM 841 N N . SER A 1 111 ? -0.277 -2.674 -11.367 1 90.19 111 SER A N 1
ATOM 842 C CA . SER A 1 111 ? 0.198 -3.693 -12.297 1 90.19 111 SER A CA 1
ATOM 843 C C . SER A 1 111 ? -0.591 -3.66 -13.602 1 90.19 111 SER A C 1
ATOM 845 O O . SER A 1 111 ? -0.012 -3.756 -14.688 1 90.19 111 SER A O 1
ATOM 847 N N . ALA A 1 112 ? -1.891 -3.551 -13.492 1 92.88 112 ALA A N 1
ATOM 848 C CA . ALA A 1 112 ? -2.742 -3.477 -14.68 1 92.88 112 ALA A CA 1
ATOM 849 C C . ALA A 1 112 ? -2.4 -2.252 -15.523 1 92.88 112 ALA A C 1
ATOM 851 O O . ALA A 1 112 ? -2.305 -2.344 -16.75 1 92.88 112 ALA A O 1
ATOM 852 N N . GLU A 1 113 ? -2.188 -1.127 -14.875 1 89.38 113 GLU A N 1
ATOM 853 C CA . GLU A 1 113 ? -1.827 0.108 -15.562 1 89.38 113 GLU A CA 1
ATOM 854 C C . GLU A 1 113 ? -0.484 -0.029 -16.266 1 89.38 113 GLU A C 1
ATOM 856 O O . GLU A 1 113 ? -0.318 0.449 -17.391 1 89.38 113 GLU A O 1
ATOM 861 N N . ALA A 1 114 ? 0.433 -0.633 -15.617 1 83.56 114 ALA A N 1
ATOM 862 C CA . ALA A 1 114 ? 1.756 -0.842 -16.203 1 83.56 114 ALA A CA 1
ATOM 863 C C . ALA A 1 114 ? 1.675 -1.711 -17.453 1 83.56 114 ALA A C 1
ATOM 865 O O . ALA A 1 114 ? 2.484 -1.565 -18.375 1 83.56 114 ALA A O 1
ATOM 866 N N . ALA A 1 115 ? 0.664 -2.545 -17.516 1 86.31 115 ALA A N 1
ATOM 867 C CA . ALA A 1 115 ? 0.465 -3.43 -18.656 1 86.31 115 ALA A CA 1
ATOM 868 C C . ALA A 1 115 ? -0.413 -2.77 -19.719 1 86.31 115 ALA A C 1
ATOM 870 O O . ALA A 1 115 ? -0.745 -3.387 -20.734 1 86.31 115 ALA A O 1
ATOM 871 N N . GLY A 1 116 ? -0.868 -1.53 -19.438 1 88.25 116 GLY A N 1
ATOM 872 C CA . GLY A 1 116 ? -1.623 -0.767 -20.406 1 88.25 116 GLY A CA 1
ATOM 873 C C . GLY A 1 116 ? -3.125 -0.886 -20.234 1 88.25 116 GLY A C 1
ATOM 874 O O . GLY A 1 116 ? -3.895 -0.407 -21.062 1 88.25 116 GLY A O 1
ATOM 875 N N . ASP A 1 117 ? -3.543 -1.58 -19.188 1 92.62 117 ASP A N 1
ATOM 876 C CA . ASP A 1 117 ? -4.965 -1.735 -18.906 1 92.62 117 ASP A CA 1
ATOM 877 C C . ASP A 1 117 ? -5.441 -0.678 -17.906 1 92.62 117 ASP A C 1
ATOM 879 O O . ASP A 1 117 ? -5.438 -0.908 -16.703 1 92.62 117 ASP A O 1
ATOM 883 N N . THR A 1 118 ? -6.008 0.364 -18.391 1 89.81 118 THR A N 1
ATOM 884 C CA . THR A 1 118 ? -6.434 1.463 -17.531 1 89.81 118 THR A CA 1
ATOM 885 C C . THR A 1 118 ? -7.867 1.25 -17.062 1 89.81 118 THR A C 1
ATOM 887 O O . THR A 1 118 ? -8.32 1.919 -16.125 1 89.81 118 THR A O 1
ATOM 890 N N . GLU A 1 119 ? -8.508 0.312 -17.656 1 94 119 GLU A N 1
ATOM 891 C CA . GLU A 1 119 ? -9.914 0.087 -17.328 1 94 119 GLU A CA 1
ATOM 892 C C . GLU A 1 119 ? -10.062 -0.735 -16.062 1 94 119 GLU A C 1
ATOM 894 O O . GLU A 1 119 ? -11.07 -0.619 -15.352 1 94 119 GLU A O 1
ATOM 899 N N . PHE A 1 120 ? -9.078 -1.49 -15.727 1 95.19 120 PHE A N 1
ATOM 900 C CA . PHE A 1 120 ? -9.094 -2.359 -14.555 1 95.19 120 PHE A CA 1
ATOM 901 C C . PHE A 1 120 ? -9.352 -1.556 -13.289 1 95.19 120 PHE A C 1
ATOM 903 O O . PHE A 1 120 ? -10.133 -1.971 -12.43 1 95.19 120 PHE A O 1
ATOM 910 N N . GLY A 1 121 ? -8.742 -0.386 -13.18 1 96.38 121 GLY A N 1
ATOM 911 C CA . GLY A 1 121 ? -8.758 0.402 -11.961 1 96.38 121 GLY A CA 1
ATOM 912 C C . GLY A 1 121 ? -9.984 1.291 -11.844 1 96.38 121 GLY A C 1
ATOM 913 O O . GLY A 1 121 ? -10.258 1.84 -10.773 1 96.38 121 GLY A O 1
ATOM 914 N N . ARG A 1 122 ? -10.734 1.398 -12.891 1 96.75 122 ARG A N 1
ATOM 915 C CA . ARG A 1 122 ? -11.805 2.389 -12.938 1 96.75 122 ARG A CA 1
ATOM 916 C C . ARG A 1 122 ? -12.805 2.16 -11.812 1 96.75 122 ARG A C 1
ATOM 918 O O . ARG A 1 122 ? -13.102 3.074 -11.039 1 96.75 122 ARG A O 1
ATOM 925 N N . PRO A 1 123 ? -13.32 0.925 -11.641 1 97.19 123 PRO A N 1
ATOM 926 C CA . PRO A 1 123 ? -14.289 0.729 -10.562 1 97.19 123 PRO A CA 1
ATOM 927 C C . PRO A 1 123 ? -13.656 0.864 -9.18 1 97.19 123 PRO A C 1
ATOM 929 O O . PRO A 1 123 ? -14.336 1.273 -8.227 1 97.19 123 PRO A O 1
ATOM 932 N N . ILE A 1 124 ? -12.43 0.536 -9.047 1 97.88 124 ILE A N 1
ATOM 933 C CA . ILE A 1 124 ? -11.727 0.629 -7.773 1 97.88 124 ILE A CA 1
ATOM 934 C C . ILE A 1 124 ? -11.539 2.096 -7.395 1 97.88 124 ILE A C 1
ATOM 936 O O . ILE A 1 124 ? -11.789 2.486 -6.25 1 97.88 124 ILE A O 1
ATOM 940 N N . ARG A 1 125 ? -11.203 2.922 -8.391 1 97.38 125 ARG A N 1
ATOM 941 C CA . ARG A 1 125 ? -11.094 4.363 -8.18 1 97.38 125 ARG A CA 1
ATOM 942 C C . ARG A 1 125 ? -12.438 4.961 -7.781 1 97.38 125 ARG A C 1
ATOM 944 O O . ARG A 1 125 ? -12.5 5.816 -6.898 1 97.38 125 ARG A O 1
ATOM 951 N N . ALA A 1 126 ? -13.406 4.488 -8.406 1 97.5 126 ALA A N 1
ATOM 952 C CA . ALA A 1 126 ? -14.734 5 -8.094 1 97.5 126 ALA A CA 1
ATOM 953 C C . ALA A 1 126 ? -15.109 4.711 -6.641 1 97.5 126 ALA A C 1
ATOM 955 O O . ALA A 1 126 ? -15.695 5.559 -5.965 1 97.5 126 ALA A O 1
ATOM 956 N N . GLY A 1 127 ? -14.797 3.502 -6.141 1 97.38 127 GLY A N 1
ATOM 957 C CA . GLY A 1 127 ? -15.031 3.17 -4.746 1 97.38 127 GLY A CA 1
ATOM 958 C C . GLY A 1 127 ? -14.211 4.012 -3.785 1 97.38 127 GLY A C 1
ATOM 959 O O . GLY A 1 127 ? -14.727 4.48 -2.768 1 97.38 127 GLY A O 1
ATOM 960 N N . TRP A 1 128 ? -12.984 4.199 -4.156 1 97.56 128 TRP A N 1
ATOM 961 C CA . TRP A 1 128 ? -12.109 5.039 -3.35 1 97.56 128 TRP A CA 1
ATOM 962 C C . TRP A 1 128 ? -12.617 6.477 -3.297 1 97.56 128 TRP A C 1
ATOM 964 O O . TRP A 1 128 ? -12.602 7.109 -2.24 1 97.56 128 TRP A O 1
ATOM 974 N N . GLU A 1 129 ? -13.102 6.961 -4.41 1 97.25 129 GLU A N 1
ATOM 975 C CA . GLU A 1 129 ? -13.672 8.305 -4.488 1 97.25 129 GLU A CA 1
ATOM 976 C C . GLU A 1 129 ? -14.906 8.43 -3.604 1 97.25 129 GLU A C 1
ATOM 978 O O . GLU A 1 129 ? -15.07 9.43 -2.898 1 97.25 129 GLU A O 1
ATOM 983 N N . ARG A 1 130 ? -15.711 7.449 -3.67 1 96.88 130 ARG A N 1
ATOM 984 C CA . ARG A 1 130 ? -16.906 7.461 -2.83 1 96.88 130 ARG A CA 1
ATOM 985 C C . ARG A 1 130 ? -16.531 7.488 -1.352 1 96.88 130 ARG A C 1
ATOM 987 O O . ARG A 1 130 ? -17.141 8.219 -0.566 1 96.88 130 ARG A O 1
ATOM 994 N N . LEU A 1 131 ? -15.594 6.684 -0.96 1 97.06 131 LEU A N 1
ATOM 995 C CA . LEU A 1 131 ? -15.117 6.652 0.419 1 97.06 131 LEU A CA 1
ATOM 996 C C . LEU A 1 131 ? -14.586 8.016 0.839 1 97.06 131 LEU A C 1
ATOM 998 O O . LEU A 1 131 ? -14.961 8.539 1.892 1 97.06 131 LEU A O 1
ATOM 1002 N N . THR A 1 132 ? -13.773 8.648 -0.028 1 97.31 132 THR A N 1
ATOM 1003 C CA . THR A 1 132 ? -13.188 9.953 0.255 1 97.31 132 THR A CA 1
ATOM 1004 C C . THR A 1 132 ? -14.273 11.023 0.361 1 97.31 132 THR A C 1
ATOM 1006 O O . THR A 1 132 ? -14.211 11.891 1.233 1 97.31 132 THR A O 1
ATOM 1009 N N . ASP A 1 133 ? -15.258 10.945 -0.524 1 96.81 133 ASP A N 1
ATOM 1010 C CA . ASP A 1 133 ? -16.359 11.898 -0.509 1 96.81 133 ASP A CA 1
ATOM 1011 C C . ASP A 1 133 ? -17.141 11.82 0.804 1 96.81 133 ASP A C 1
ATOM 1013 O O . ASP A 1 133 ? -17.516 12.844 1.369 1 96.81 133 ASP A O 1
ATOM 1017 N N . ARG A 1 134 ? -17.344 10.625 1.233 1 95.94 134 ARG A N 1
ATOM 1018 C CA . ARG A 1 134 ? -18.078 10.438 2.484 1 95.94 134 ARG A CA 1
ATOM 1019 C C . ARG A 1 134 ? -17.266 10.953 3.67 1 95.94 134 ARG A C 1
ATOM 1021 O O . ARG A 1 134 ? -17.828 11.57 4.582 1 95.94 134 ARG A O 1
ATOM 1028 N N . VAL A 1 135 ? -16.016 10.703 3.672 1 96.69 135 VAL A N 1
ATOM 1029 C CA . VAL A 1 135 ? -15.141 11.227 4.715 1 96.69 135 VAL A CA 1
ATOM 1030 C C . VAL A 1 135 ? -15.172 12.758 4.688 1 96.69 135 VAL A C 1
ATOM 1032 O O . VAL A 1 135 ? -15.305 13.398 5.734 1 96.69 135 VAL A O 1
ATOM 1035 N N . ARG A 1 136 ? -15.086 13.305 3.492 1 96.25 136 ARG A N 1
ATOM 1036 C CA . ARG A 1 136 ? -15.102 14.758 3.33 1 96.25 136 ARG A CA 1
ATOM 1037 C C . ARG A 1 136 ? -16.391 15.352 3.896 1 96.25 136 ARG A C 1
ATOM 1039 O O . ARG A 1 136 ? -16.359 16.359 4.605 1 96.25 136 ARG A O 1
ATOM 1046 N N . LEU A 1 137 ? -17.484 14.727 3.58 1 95.06 137 LEU A N 1
ATOM 1047 C CA . LEU A 1 137 ? -18.766 15.18 4.086 1 95.06 137 LEU A CA 1
ATOM 1048 C C . LEU A 1 137 ? -18.812 15.109 5.609 1 95.06 137 LEU A C 1
ATOM 1050 O O . LEU A 1 137 ? -19.266 16.047 6.266 1 95.06 137 LEU A O 1
ATOM 1054 N N . ALA A 1 138 ? -18.297 14.023 6.137 1 94.25 138 ALA A N 1
ATOM 1055 C CA . ALA A 1 138 ? -18.297 13.836 7.586 1 94.25 138 ALA A CA 1
ATOM 1056 C C . ALA A 1 138 ? -17.406 14.875 8.266 1 94.25 138 ALA A C 1
ATOM 1058 O O . ALA A 1 138 ? -17.625 15.219 9.43 1 94.25 138 ALA A O 1
ATOM 1059 N N . LEU A 1 139 ? -16.5 15.438 7.504 1 94.25 139 LEU A N 1
ATOM 1060 C CA . LEU A 1 139 ? -15.547 16.375 8.078 1 94.25 139 LEU A CA 1
ATOM 1061 C C . LEU A 1 139 ? -15.914 17.812 7.715 1 94.25 139 LEU A C 1
ATOM 1063 O O . LEU A 1 139 ? -15.078 18.719 7.812 1 94.25 139 LEU A O 1
ATOM 1067 N N . GLY A 1 140 ? -17.156 18.078 7.23 1 92.94 140 GLY A N 1
ATOM 1068 C CA . GLY A 1 140 ? -17.672 19.422 6.992 1 92.94 140 GLY A CA 1
ATOM 1069 C C . GLY A 1 140 ? -17.297 19.969 5.629 1 92.94 140 GLY A C 1
ATOM 1070 O O . GLY A 1 140 ? -17.375 21.172 5.402 1 92.94 140 GLY A O 1
ATOM 1071 N N . GLY A 1 141 ? -16.703 19.125 4.773 1 93.62 141 GLY A N 1
ATOM 1072 C CA . GLY A 1 141 ? -16.438 19.531 3.4 1 93.62 141 GLY A CA 1
ATOM 1073 C C . GLY A 1 141 ? -15.078 20.172 3.219 1 93.62 141 GLY A C 1
ATOM 1074 O O . GLY A 1 141 ? -14.773 20.703 2.145 1 93.62 141 GLY A O 1
ATOM 1075 N N . ASP A 1 142 ? -14.195 20.141 4.203 1 93.25 142 ASP A N 1
ATOM 1076 C CA . ASP A 1 142 ? -12.883 20.781 4.148 1 93.25 142 ASP A CA 1
ATOM 1077 C C . ASP A 1 142 ? -11.867 19.891 3.439 1 93.25 142 ASP A C 1
ATOM 1079 O O . ASP A 1 142 ? -11.477 18.844 3.965 1 93.25 142 ASP A O 1
ATOM 1083 N N . PRO A 1 143 ? -11.375 20.328 2.277 1 94.25 143 PRO A N 1
ATOM 1084 C CA . PRO A 1 143 ? -10.461 19.469 1.51 1 94.25 143 PRO A CA 1
ATOM 1085 C C . PRO A 1 143 ? -9.141 19.203 2.234 1 94.25 143 PRO A C 1
ATOM 1087 O O . PRO A 1 143 ? -8.586 18.109 2.133 1 94.25 143 PRO A O 1
ATOM 1090 N N . GLU A 1 144 ? -8.68 20.188 2.959 1 94.25 144 GLU A N 1
ATOM 1091 C CA . GLU A 1 144 ? -7.406 20.016 3.658 1 94.25 144 GLU A CA 1
ATOM 1092 C C . GLU A 1 144 ? -7.539 19.016 4.809 1 94.25 144 GLU A C 1
ATOM 1094 O O . GLU A 1 144 ? -6.664 18.172 5.008 1 94.25 144 GLU A O 1
ATOM 1099 N N . GLN A 1 145 ? -8.641 19.156 5.52 1 94.56 145 GLN A N 1
ATOM 1100 C CA . GLN A 1 145 ? -8.875 18.203 6.605 1 94.56 145 GLN A CA 1
ATOM 1101 C C . GLN A 1 145 ? -9.086 16.797 6.07 1 94.56 145 GLN A C 1
ATOM 1103 O O . GLN A 1 145 ? -8.617 15.82 6.668 1 94.56 145 GLN A O 1
ATOM 1108 N N . THR A 1 146 ? -9.766 16.719 4.949 1 96.38 146 THR A N 1
ATOM 1109 C CA . THR A 1 146 ? -9.992 15.422 4.32 1 96.38 146 THR A CA 1
ATOM 1110 C C . THR A 1 146 ? -8.664 14.789 3.902 1 96.38 146 THR A C 1
ATOM 1112 O O . THR A 1 146 ? -8.406 13.625 4.215 1 96.38 146 THR A O 1
ATOM 1115 N N . ALA A 1 147 ? -7.82 15.586 3.268 1 96.25 147 ALA A N 1
ATOM 1116 C CA . ALA A 1 147 ? -6.52 15.086 2.824 1 96.25 147 ALA A CA 1
ATOM 1117 C C . ALA A 1 147 ? -5.672 14.633 4.008 1 96.25 147 ALA A C 1
ATOM 1119 O O . ALA A 1 147 ? -5.008 13.602 3.945 1 96.25 147 ALA A O 1
ATOM 1120 N N . ARG A 1 148 ? -5.707 15.406 5.047 1 95.12 148 ARG A N 1
ATOM 1121 C CA . ARG A 1 148 ? -4.945 15.055 6.238 1 95.12 148 ARG A CA 1
ATOM 1122 C C . ARG A 1 148 ? -5.441 13.742 6.84 1 95.12 148 ARG A C 1
ATOM 1124 O O . ARG A 1 148 ? -4.637 12.898 7.238 1 95.12 148 ARG A O 1
ATOM 1131 N N . PHE A 1 149 ? -6.73 13.578 6.914 1 96.75 149 PHE A N 1
ATOM 1132 C CA . PHE A 1 149 ? -7.324 12.359 7.461 1 96.75 149 PHE A CA 1
ATOM 1133 C C . PHE A 1 149 ? -6.949 11.148 6.621 1 96.75 149 PHE A C 1
ATOM 1135 O O . PHE A 1 149 ? -6.512 10.125 7.156 1 96.75 149 PHE A O 1
ATOM 1142 N N . MET A 1 150 ? -7.09 11.289 5.297 1 97.38 150 MET A N 1
ATOM 1143 C CA . MET A 1 150 ? -6.75 10.211 4.371 1 97.38 150 MET A CA 1
ATOM 1144 C C . MET A 1 150 ? -5.262 9.883 4.441 1 97.38 150 MET A C 1
ATOM 1146 O O . MET A 1 150 ? -4.875 8.711 4.414 1 97.38 150 MET A O 1
ATOM 1150 N N . ALA A 1 151 ? -4.449 10.945 4.535 1 97 151 ALA A N 1
ATOM 1151 C CA . ALA A 1 151 ? -3.002 10.766 4.625 1 97 151 ALA A CA 1
ATOM 1152 C C . ALA A 1 151 ? -2.621 10 5.891 1 97 151 ALA A C 1
ATOM 1154 O O . ALA A 1 151 ? -1.819 9.062 5.84 1 97 151 ALA A O 1
ATOM 1155 N N . HIS A 1 152 ? -3.209 10.367 6.98 1 96.44 152 HIS A N 1
ATOM 1156 C CA . HIS A 1 152 ? -2.949 9.648 8.227 1 96.44 152 HIS A CA 1
ATOM 1157 C C . HIS A 1 152 ? -3.381 8.195 8.117 1 96.44 152 HIS A C 1
ATOM 1159 O O . HIS A 1 152 ? -2.674 7.297 8.586 1 96.44 152 HIS A O 1
ATOM 1165 N N . GLY A 1 153 ? -4.535 7.93 7.523 1 96.38 153 GLY A N 1
ATOM 1166 C CA . GLY A 1 153 ? -5.008 6.566 7.359 1 96.38 153 GLY A CA 1
ATOM 1167 C C . GLY A 1 153 ? -4.062 5.699 6.547 1 96.38 153 GLY A C 1
ATOM 1168 O O . GLY A 1 153 ? -3.785 4.559 6.922 1 96.38 153 GLY A O 1
ATOM 1169 N N . THR A 1 154 ? -3.584 6.254 5.484 1 96.69 154 THR A N 1
ATOM 1170 C CA . THR A 1 154 ? -2.701 5.473 4.621 1 96.69 154 THR A CA 1
ATOM 1171 C C . THR A 1 154 ? -1.356 5.234 5.301 1 96.69 154 THR A C 1
ATOM 1173 O O . THR A 1 154 ? -0.738 4.188 5.113 1 96.69 154 THR A O 1
ATOM 1176 N N . LEU A 1 155 ? -0.845 6.199 6.086 1 96.44 155 LEU A N 1
ATOM 1177 C CA . LEU A 1 155 ? 0.362 5.969 6.875 1 96.44 155 LEU A CA 1
ATOM 1178 C C . LEU A 1 155 ? 0.143 4.859 7.895 1 96.44 155 LEU A C 1
ATOM 1180 O O . LEU A 1 155 ? 0.989 3.973 8.047 1 96.44 155 LEU A O 1
ATOM 1184 N N . ILE A 1 156 ? -0.967 4.867 8.555 1 95.88 156 ILE A N 1
ATOM 1185 C CA . ILE A 1 156 ? -1.305 3.834 9.531 1 95.88 156 ILE A CA 1
ATOM 1186 C C . ILE A 1 156 ? -1.324 2.469 8.844 1 95.88 156 ILE A C 1
ATOM 1188 O O . ILE A 1 156 ? -0.807 1.489 9.391 1 95.88 156 ILE A O 1
ATOM 1192 N N . ASN A 1 157 ? -1.942 2.418 7.637 1 95.5 157 ASN A N 1
ATOM 1193 C CA . ASN A 1 157 ? -1.915 1.171 6.879 1 95.5 157 ASN A CA 1
ATOM 1194 C C . ASN A 1 157 ? -0.49 0.656 6.699 1 95.5 157 ASN A C 1
ATOM 1196 O O . ASN A 1 157 ? -0.221 -0.527 6.914 1 95.5 157 ASN A O 1
ATOM 1200 N N . SER A 1 158 ? 0.426 1.521 6.297 1 95.69 158 SER A N 1
ATOM 1201 C CA . SER A 1 158 ? 1.813 1.14 6.055 1 95.69 158 SER A CA 1
ATOM 1202 C C . SER A 1 158 ? 2.486 0.659 7.336 1 95.69 158 SER A C 1
ATOM 1204 O O . SER A 1 158 ? 3.131 -0.393 7.348 1 95.69 158 SER A O 1
ATOM 1206 N N . LEU A 1 159 ? 2.293 1.383 8.43 1 95.56 159 LEU A N 1
ATOM 1207 C CA . LEU A 1 159 ? 2.963 1.066 9.688 1 95.56 159 LEU A CA 1
ATOM 1208 C C . LEU A 1 159 ? 2.457 -0.255 10.258 1 95.56 159 LEU A C 1
ATOM 1210 O O . LEU A 1 159 ? 3.248 -1.079 10.719 1 95.56 159 LEU A O 1
ATOM 1214 N N . VAL A 1 160 ? 1.159 -0.481 10.203 1 94.44 160 VAL A N 1
ATOM 1215 C CA . VAL A 1 160 ? 0.583 -1.727 10.703 1 94.44 160 VAL A CA 1
ATOM 1216 C C . VAL A 1 160 ? 1.021 -2.889 9.812 1 94.44 160 VAL A C 1
ATOM 1218 O O . VAL A 1 160 ? 1.39 -3.955 10.312 1 94.44 160 VAL A O 1
ATOM 1221 N N . SER A 1 161 ? 0.989 -2.689 8.523 1 94.44 161 SER A N 1
ATOM 1222 C CA . SER A 1 161 ? 1.412 -3.732 7.594 1 94.44 161 SER A CA 1
ATOM 1223 C C . SER A 1 161 ? 2.871 -4.113 7.816 1 94.44 161 SER A C 1
ATOM 1225 O O . SER A 1 161 ? 3.227 -5.293 7.75 1 94.44 161 SER A O 1
ATOM 1227 N N . LEU A 1 162 ? 3.717 -3.125 8.125 1 95.31 162 LEU A N 1
ATOM 1228 C CA . LEU A 1 162 ? 5.145 -3.357 8.312 1 95.31 162 LEU A CA 1
ATOM 1229 C C . LEU A 1 162 ? 5.422 -3.982 9.672 1 95.31 162 LEU A C 1
ATOM 1231 O O . LEU A 1 162 ? 6.559 -4.359 9.969 1 95.31 162 LEU A O 1
ATOM 1235 N N . GLY A 1 163 ? 4.34 -4.016 10.547 1 93.56 163 GLY A N 1
ATOM 1236 C CA . GLY A 1 163 ? 4.457 -4.73 11.805 1 93.56 163 GLY A CA 1
ATOM 1237 C C . GLY A 1 163 ? 5.066 -3.896 12.914 1 93.56 163 GLY A C 1
ATOM 1238 O O . GLY A 1 163 ? 5.645 -4.438 13.859 1 93.56 163 GLY A O 1
ATOM 1239 N N . PHE A 1 164 ? 5.039 -2.576 12.742 1 94.69 164 PHE A N 1
ATOM 1240 C CA . PHE A 1 164 ? 5.527 -1.732 13.82 1 94.69 164 PHE A CA 1
ATOM 1241 C C . PHE A 1 164 ? 4.613 -1.829 15.039 1 94.69 164 PHE A C 1
ATOM 1243 O O . PHE A 1 164 ? 3.396 -1.664 14.922 1 94.69 164 PHE A O 1
ATOM 1250 N N . PRO A 1 165 ? 5.188 -2.111 16.203 1 92 165 PRO A N 1
ATOM 1251 C CA . PRO A 1 165 ? 4.352 -2.115 17.406 1 92 165 PRO A CA 1
ATOM 1252 C C . PRO A 1 165 ? 3.762 -0.741 17.719 1 92 165 PRO A C 1
ATOM 1254 O O . PRO A 1 165 ? 4.375 0.283 17.406 1 92 165 PRO A O 1
ATOM 1257 N N . PRO A 1 166 ? 2.625 -0.679 18.344 1 89.5 166 PRO A N 1
ATOM 1258 C CA . PRO A 1 166 ? 1.926 0.584 18.594 1 89.5 166 PRO A CA 1
ATOM 1259 C C . PRO A 1 166 ? 2.746 1.558 19.438 1 89.5 166 PRO A C 1
ATOM 1261 O O . PRO A 1 166 ? 2.541 2.771 19.359 1 89.5 166 PRO A O 1
ATOM 1264 N N . GLU A 1 167 ? 3.709 1.088 20.219 1 91.56 167 GLU A N 1
ATOM 1265 C CA . GLU A 1 167 ? 4.492 1.945 21.109 1 91.56 167 GLU A CA 1
ATOM 1266 C C . GLU A 1 167 ? 5.754 2.447 20.422 1 91.56 167 GLU A C 1
ATOM 1268 O O . GLU A 1 167 ? 6.508 3.238 20.984 1 91.56 167 GLU A O 1
ATOM 1273 N N . HIS A 1 168 ? 5.98 2.037 19.25 1 93.94 168 HIS A N 1
ATOM 1274 C CA . HIS A 1 168 ? 7.199 2.393 18.531 1 93.94 168 HIS A CA 1
ATOM 1275 C C . HIS A 1 168 ? 7.227 3.879 18.203 1 93.94 168 HIS A C 1
ATOM 1277 O O . HIS A 1 168 ? 6.191 4.469 17.891 1 93.94 168 HIS A O 1
ATOM 1283 N N . ARG A 1 169 ? 8.32 4.465 18.109 1 93.31 169 ARG A N 1
ATOM 1284 C CA . ARG A 1 169 ? 8.523 5.902 17.953 1 93.31 169 ARG A CA 1
ATOM 1285 C C . ARG A 1 169 ? 8.055 6.379 16.578 1 93.31 169 ARG A C 1
ATOM 1287 O O . ARG A 1 169 ? 7.855 7.578 16.375 1 93.31 169 ARG A O 1
ATOM 1294 N N . VAL A 1 170 ? 7.938 5.535 15.562 1 93 170 VAL A N 1
ATOM 1295 C CA . VAL A 1 170 ? 7.527 5.922 14.211 1 93 170 VAL A CA 1
ATOM 1296 C C . VAL A 1 170 ? 6.086 6.43 14.242 1 93 170 VAL A C 1
ATOM 1298 O O . VAL A 1 170 ? 5.633 7.07 13.289 1 93 170 VAL A O 1
ATOM 1301 N N . TRP A 1 171 ? 5.426 6.129 15.328 1 92.56 171 TRP A N 1
ATOM 1302 C CA . TRP A 1 171 ? 4.039 6.566 15.477 1 92.56 171 TRP A CA 1
ATOM 1303 C C . TRP A 1 171 ? 3.977 7.984 16.047 1 92.56 171 TRP A C 1
ATOM 1305 O O . TRP A 1 171 ? 2.914 8.609 16.031 1 92.56 171 TRP A O 1
ATOM 1315 N N . ASP A 1 172 ? 5.102 8.453 16.422 1 91.44 172 ASP A N 1
ATOM 1316 C CA . ASP A 1 172 ? 5.125 9.789 17.016 1 91.44 172 ASP A CA 1
ATOM 1317 C C . ASP A 1 172 ? 4.641 10.844 16.031 1 91.44 172 ASP A C 1
ATOM 1319 O O . ASP A 1 172 ? 5 10.805 14.852 1 91.44 172 ASP A O 1
ATOM 1323 N N . GLY A 1 173 ? 3.812 11.742 16.453 1 89.62 173 GLY A N 1
ATOM 1324 C CA . GLY A 1 173 ? 3.314 12.82 15.625 1 89.62 173 GLY A CA 1
ATOM 1325 C C . GLY A 1 173 ? 1.935 12.555 15.055 1 89.62 173 GLY A C 1
ATOM 1326 O O . GLY A 1 173 ? 1.276 13.461 14.547 1 89.62 173 GLY A O 1
ATOM 1327 N N . LEU A 1 174 ? 1.571 11.266 15.047 1 89.25 174 LEU A N 1
ATOM 1328 C CA . LEU A 1 174 ? 0.203 10.93 14.672 1 89.25 174 LEU A CA 1
ATOM 1329 C C . LEU A 1 174 ? -0.741 11.086 15.859 1 89.25 174 LEU A C 1
ATOM 1331 O O . LEU A 1 174 ? -0.323 10.953 17.016 1 89.25 174 LEU A O 1
ATOM 1335 N N . PRO A 1 175 ? -1.907 11.602 15.594 1 76.69 175 PRO A N 1
ATOM 1336 C CA . PRO A 1 175 ? -2.83 11.703 16.734 1 76.69 175 PRO A CA 1
ATOM 1337 C C . PRO A 1 175 ? -2.945 10.391 17.5 1 76.69 175 PRO A C 1
ATOM 1339 O O . PRO A 1 175 ? -2.846 9.312 16.922 1 76.69 175 PRO A O 1
ATOM 1342 N N . PRO A 1 176 ? -2.748 10.453 18.859 1 60.56 176 PRO A N 1
ATOM 1343 C CA . PRO A 1 176 ? -2.682 9.289 19.75 1 60.56 176 PRO A CA 1
ATOM 1344 C C . PRO A 1 176 ? -3.791 8.273 19.469 1 60.56 176 PRO A C 1
ATOM 1346 O O . PRO A 1 176 ? -4.93 8.656 19.188 1 60.56 176 PRO A O 1
ATOM 1349 N N . SER A 1 177 ? -3.436 7.152 18.75 1 53 177 SER A N 1
ATOM 1350 C CA . SER A 1 177 ? -4.375 6.035 18.719 1 53 177 SER A CA 1
ATOM 1351 C C . SER A 1 177 ? -4.879 5.699 20.125 1 53 177 SER A C 1
ATOM 1353 O O . SER A 1 177 ? -6.086 5.621 20.359 1 53 177 SER A O 1
ATOM 1355 N N . ARG A 1 178 ? -4.199 4.355 20.781 1 44.44 178 ARG A N 1
ATOM 1356 C CA . ARG A 1 178 ? -4.508 3.5 21.922 1 44.44 178 ARG A CA 1
ATOM 1357 C C . ARG A 1 178 ? -4.262 4.23 23.234 1 44.44 178 ARG A C 1
ATOM 1359 O O . ARG A 1 178 ? -4.223 3.607 24.297 1 44.44 178 ARG A O 1
ATOM 1366 N N . ARG A 1 179 ? -3.535 5.184 23.469 1 37.09 179 ARG A N 1
ATOM 1367 C CA . ARG A 1 179 ? -3.057 5.191 24.844 1 37.09 179 ARG A CA 1
ATOM 1368 C C . ARG A 1 179 ? -4.133 4.684 25.797 1 37.09 179 ARG A C 1
ATOM 1370 O O . ARG A 1 179 ? -5.316 4.648 25.453 1 37.09 179 ARG A O 1
ATOM 1377 N N . GLY A 1 180 ? -4.113 5.211 27.094 1 28.77 180 GLY A N 1
ATOM 1378 C CA . GLY A 1 180 ? -4.816 4.82 28.297 1 28.77 180 GLY A CA 1
ATOM 1379 C C . GLY A 1 180 ? -6.324 4.836 28.141 1 28.77 180 GLY A C 1
ATOM 1380 O O . GLY A 1 180 ? -6.859 5.547 27.297 1 28.77 180 GLY A O 1
ATOM 1381 N N . MET B 1 1 ? 32.438 -7.98 -15.898 1 80.81 1 MET B N 1
ATOM 1382 C CA . MET B 1 1 ? 31.594 -7.449 -14.82 1 80.81 1 MET B CA 1
ATOM 1383 C C . MET B 1 1 ? 32.094 -7.934 -13.461 1 80.81 1 MET B C 1
ATOM 1385 O O . MET B 1 1 ? 32.438 -9.109 -13.305 1 80.81 1 MET B O 1
ATOM 1389 N N . SER B 1 2 ? 32.312 -6.996 -12.617 1 86.5 2 SER B N 1
ATOM 1390 C CA . SER B 1 2 ? 32.688 -7.348 -11.258 1 86.5 2 SER B CA 1
ATOM 1391 C C . SER B 1 2 ? 31.562 -8.016 -10.5 1 86.5 2 SER B C 1
ATOM 1393 O O . SER B 1 2 ? 30.422 -8.016 -10.961 1 86.5 2 SER B O 1
ATOM 1395 N N . ALA B 1 3 ? 31.922 -8.695 -9.445 1 83.94 3 ALA B N 1
ATOM 1396 C CA . ALA B 1 3 ? 30.906 -9.312 -8.586 1 83.94 3 ALA B CA 1
ATOM 1397 C C . ALA B 1 3 ? 29.891 -8.281 -8.125 1 83.94 3 ALA B C 1
ATOM 1399 O O . ALA B 1 3 ? 28.688 -8.57 -8.039 1 83.94 3 ALA B O 1
ATOM 1400 N N . GLU B 1 4 ? 30.391 -7.117 -7.891 1 89 4 GLU B N 1
ATOM 1401 C CA . GLU B 1 4 ? 29.531 -6.039 -7.426 1 89 4 GLU B CA 1
ATOM 1402 C C . GLU B 1 4 ? 28.562 -5.594 -8.523 1 89 4 GLU B C 1
ATOM 1404 O O . GLU B 1 4 ? 27.391 -5.344 -8.258 1 89 4 GLU B O 1
ATOM 1409 N N . GLU B 1 5 ? 29.047 -5.539 -9.672 1 91.81 5 GLU B N 1
ATOM 1410 C CA . GLU B 1 5 ? 28.219 -5.184 -10.82 1 91.81 5 GLU B CA 1
ATOM 1411 C C . GLU B 1 5 ? 27.141 -6.238 -11.062 1 91.81 5 GLU B C 1
ATOM 1413 O O . GLU B 1 5 ? 26 -5.902 -11.414 1 91.81 5 GLU B O 1
ATOM 1418 N N . ARG B 1 6 ? 27.547 -7.457 -10.875 1 91.94 6 ARG B N 1
ATOM 1419 C CA . ARG B 1 6 ? 26.594 -8.547 -11.039 1 91.94 6 ARG B CA 1
ATOM 1420 C C . ARG B 1 6 ? 25.516 -8.516 -9.953 1 91.94 6 ARG B C 1
ATOM 1422 O O . ARG B 1 6 ? 24.344 -8.742 -10.234 1 91.94 6 ARG B O 1
ATOM 1429 N N . ARG B 1 7 ? 25.969 -8.25 -8.773 1 95.62 7 ARG B N 1
ATOM 1430 C CA . ARG B 1 7 ? 25.016 -8.133 -7.664 1 95.62 7 ARG B CA 1
ATOM 1431 C C . ARG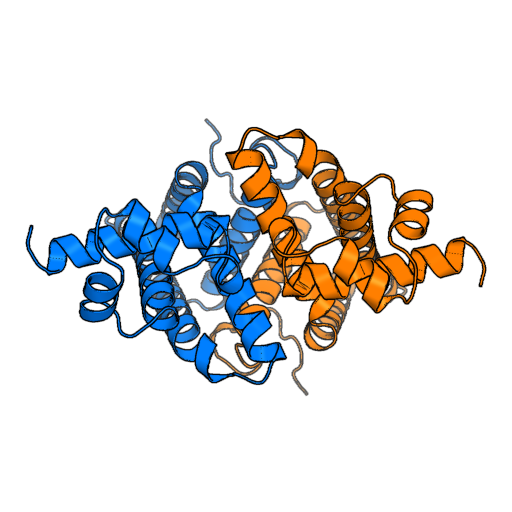 B 1 7 ? 24 -7.027 -7.93 1 95.62 7 ARG B C 1
ATOM 1433 O O . ARG B 1 7 ? 22.797 -7.219 -7.707 1 95.62 7 ARG B O 1
ATOM 1440 N N . GLU B 1 8 ? 24.484 -5.941 -8.461 1 96.69 8 GLU B N 1
ATOM 1441 C CA . GLU B 1 8 ? 23.609 -4.82 -8.781 1 96.69 8 GLU B CA 1
ATOM 1442 C C . GLU B 1 8 ? 22.609 -5.188 -9.883 1 96.69 8 GLU B C 1
ATOM 1444 O O . GLU B 1 8 ? 21.453 -4.777 -9.844 1 96.69 8 GLU B O 1
ATOM 1449 N N . SER B 1 9 ? 23.078 -5.91 -10.836 1 97.06 9 SER B N 1
ATOM 1450 C CA . SER B 1 9 ? 22.203 -6.367 -11.914 1 97.06 9 SER B CA 1
ATOM 1451 C C . SER B 1 9 ? 21.109 -7.277 -11.383 1 97.06 9 SER B C 1
ATOM 1453 O O . SER B 1 9 ? 19.953 -7.188 -11.812 1 97.06 9 SER B O 1
ATOM 1455 N N . VAL B 1 10 ? 21.469 -8.086 -10.422 1 97.88 10 VAL B N 1
ATOM 1456 C CA . VAL B 1 10 ? 20.5 -8.984 -9.82 1 97.88 10 VAL B CA 1
ATOM 1457 C C . VAL B 1 10 ? 19.469 -8.18 -9.039 1 97.88 10 VAL B C 1
ATOM 1459 O O . VAL B 1 10 ? 18.266 -8.438 -9.133 1 97.88 10 VAL B O 1
ATOM 1462 N N . VAL B 1 11 ? 19.938 -7.211 -8.336 1 98.44 11 VAL B N 1
ATOM 1463 C CA . VAL B 1 11 ? 19.031 -6.387 -7.535 1 98.44 11 VAL B CA 1
ATOM 1464 C C . VAL B 1 11 ? 18.062 -5.645 -8.445 1 98.44 11 VAL B C 1
ATOM 1466 O O . VAL B 1 11 ? 16.859 -5.578 -8.164 1 98.44 11 VAL B O 1
ATOM 1469 N N . ARG B 1 12 ? 18.516 -5.129 -9.562 1 97.94 12 ARG B N 1
ATOM 1470 C CA . ARG B 1 12 ? 17.656 -4.438 -10.516 1 97.94 12 ARG B CA 1
ATOM 1471 C C . ARG B 1 12 ? 16.609 -5.383 -11.094 1 97.94 12 ARG B C 1
ATOM 1473 O O . ARG B 1 12 ? 15.438 -5.031 -11.195 1 97.94 12 ARG B O 1
ATOM 1480 N N . ALA B 1 13 ? 17.031 -6.551 -11.414 1 98.12 13 ALA B N 1
ATOM 1481 C CA . ALA B 1 13 ? 16.109 -7.562 -11.922 1 98.12 13 ALA B CA 1
ATOM 1482 C C . ALA B 1 13 ? 15.094 -7.969 -10.852 1 98.12 13 ALA B C 1
ATOM 1484 O O . ALA B 1 13 ? 13.922 -8.188 -11.148 1 98.12 13 ALA B O 1
ATOM 1485 N N . ALA B 1 14 ? 15.578 -8.086 -9.648 1 98.56 14 ALA B N 1
ATOM 1486 C CA . ALA B 1 14 ? 14.727 -8.469 -8.523 1 98.56 14 ALA B CA 1
ATOM 1487 C C . ALA B 1 14 ? 13.633 -7.426 -8.289 1 98.56 14 ALA B C 1
ATOM 1489 O O . ALA B 1 14 ? 12.477 -7.773 -8.062 1 98.56 14 ALA B O 1
ATOM 1490 N N . VAL B 1 15 ? 14.023 -6.141 -8.352 1 98.06 15 VAL B N 1
ATOM 1491 C CA . VAL B 1 15 ? 13.047 -5.066 -8.188 1 98.06 15 VAL B CA 1
ATOM 1492 C C . VAL B 1 15 ? 11.945 -5.207 -9.234 1 98.06 15 VAL B C 1
ATOM 1494 O O . VAL B 1 15 ? 10.758 -5.172 -8.906 1 98.06 15 VAL B O 1
ATOM 1497 N N . ALA B 1 16 ? 12.336 -5.457 -10.445 1 95.94 16 ALA B N 1
ATOM 1498 C CA . ALA B 1 16 ? 11.367 -5.578 -11.531 1 95.94 16 ALA B CA 1
ATOM 1499 C C . ALA B 1 16 ? 10.445 -6.777 -11.32 1 95.94 16 ALA B C 1
ATOM 1501 O O . ALA B 1 16 ? 9.227 -6.668 -11.492 1 95.94 16 ALA B O 1
ATOM 1502 N N . GLU B 1 17 ? 11.008 -7.879 -10.898 1 96.31 17 GLU B N 1
ATOM 1503 C CA . GLU B 1 17 ? 10.242 -9.117 -10.758 1 96.31 17 GLU B CA 1
ATOM 1504 C C . GLU B 1 17 ? 9.352 -9.078 -9.523 1 96.31 17 GLU B C 1
ATOM 1506 O O . GLU B 1 17 ? 8.156 -9.359 -9.602 1 96.31 17 GLU B O 1
ATOM 1511 N N . PHE B 1 18 ? 9.883 -8.648 -8.375 1 96.38 18 PHE B N 1
ATOM 1512 C CA . PHE B 1 18 ? 9.117 -8.602 -7.133 1 96.38 18 PHE B CA 1
ATOM 1513 C C . PHE B 1 18 ? 8.039 -7.523 -7.195 1 96.38 18 PHE B C 1
ATOM 1515 O O . PHE B 1 18 ? 6.961 -7.676 -6.621 1 96.38 18 PHE B O 1
ATOM 1522 N N . ALA B 1 19 ? 8.375 -6.41 -7.906 1 94.25 19 ALA B N 1
ATOM 1523 C CA . ALA B 1 19 ? 7.395 -5.336 -8.055 1 94.25 19 ALA B CA 1
ATOM 1524 C C . ALA B 1 19 ? 6.125 -5.844 -8.734 1 94.25 19 ALA B C 1
ATOM 1526 O O . ALA B 1 19 ? 5.016 -5.543 -8.289 1 94.25 19 ALA B O 1
ATOM 1527 N N . ARG B 1 20 ? 6.262 -6.691 -9.703 1 88.69 20 ARG B N 1
ATOM 1528 C CA . ARG B 1 20 ? 5.133 -7.172 -10.492 1 88.69 20 ARG B CA 1
ATOM 1529 C C . ARG B 1 20 ? 4.52 -8.422 -9.867 1 88.69 20 ARG B C 1
ATOM 1531 O O . ARG B 1 20 ? 3.297 -8.523 -9.734 1 88.69 20 ARG B O 1
ATOM 1538 N N . GLY B 1 21 ? 5.332 -9.289 -9.383 1 89.38 21 GLY B N 1
ATOM 1539 C CA . GLY B 1 21 ? 4.859 -10.609 -8.992 1 89.38 21 GLY B CA 1
ATOM 1540 C C . GLY B 1 21 ? 4.625 -10.742 -7.496 1 89.38 21 GLY B C 1
ATOM 1541 O O . GLY B 1 21 ? 3.943 -11.664 -7.047 1 89.38 21 GLY B O 1
ATOM 1542 N N . GLY B 1 22 ? 5.273 -9.766 -6.727 1 92.81 22 GLY B N 1
ATOM 1543 C CA . GLY B 1 22 ? 5.277 -9.961 -5.285 1 92.81 22 GLY B CA 1
ATOM 1544 C C . GLY B 1 22 ? 6.285 -10.992 -4.824 1 92.81 22 GLY B C 1
ATOM 1545 O O . GLY B 1 22 ? 6.914 -11.664 -5.645 1 92.81 22 GLY B O 1
ATOM 1546 N N . TYR B 1 23 ? 6.387 -11.125 -3.473 1 94.25 23 TYR B N 1
ATOM 1547 C CA . TYR B 1 23 ? 7.359 -12.047 -2.893 1 94.25 23 TYR B CA 1
ATOM 1548 C C . TYR B 1 23 ? 7.027 -13.484 -3.258 1 94.25 23 TYR B C 1
ATOM 1550 O O . TYR B 1 23 ? 7.891 -14.227 -3.738 1 94.25 23 TYR B O 1
ATOM 1558 N N . HIS B 1 24 ? 5.812 -13.914 -3.098 1 90.69 24 HIS B N 1
ATOM 1559 C CA . HIS B 1 24 ? 5.441 -15.305 -3.299 1 90.69 24 HIS B CA 1
ATOM 1560 C C . HIS B 1 24 ? 5.289 -15.633 -4.781 1 90.69 24 HIS B C 1
ATOM 1562 O O . HIS B 1 24 ? 5.559 -16.75 -5.211 1 90.69 24 HIS B O 1
ATOM 1568 N N . GLY B 1 25 ? 4.938 -14.625 -5.531 1 90.44 25 GLY B N 1
ATOM 1569 C CA . GLY B 1 25 ? 4.656 -14.859 -6.938 1 90.44 25 GLY B CA 1
ATOM 1570 C C . GLY B 1 25 ? 5.902 -14.836 -7.805 1 90.44 25 GLY B C 1
ATOM 1571 O O . GLY B 1 25 ? 5.84 -15.148 -9 1 90.44 25 GLY B O 1
ATOM 1572 N N . THR B 1 26 ? 6.961 -14.477 -7.211 1 94.88 26 THR B N 1
ATOM 1573 C CA . THR B 1 26 ? 8.211 -14.391 -7.953 1 94.88 26 THR B CA 1
ATOM 1574 C C . THR B 1 26 ? 9.117 -15.578 -7.625 1 94.88 26 THR B C 1
ATOM 1576 O O . THR B 1 26 ? 9.258 -15.953 -6.461 1 94.88 26 THR B O 1
ATOM 1579 N N . SER B 1 27 ? 9.656 -16.203 -8.648 1 96.56 27 SER B N 1
ATOM 1580 C CA . SER B 1 27 ? 10.617 -17.281 -8.438 1 96.56 27 SER B CA 1
ATOM 1581 C C . SER B 1 27 ? 12.047 -16.781 -8.609 1 96.56 27 SER B C 1
ATOM 1583 O O . SER B 1 27 ? 12.297 -15.828 -9.352 1 96.56 27 SER B O 1
ATOM 1585 N N . THR B 1 28 ? 12.953 -17.453 -7.93 1 97.81 28 THR B N 1
ATOM 1586 C CA . THR B 1 28 ? 14.359 -17.094 -8.094 1 97.81 28 THR B CA 1
ATOM 1587 C C . THR B 1 28 ? 14.844 -17.453 -9.5 1 97.81 28 THR B C 1
ATOM 1589 O O . THR B 1 28 ? 15.727 -16.781 -10.039 1 97.81 28 THR B O 1
ATOM 1592 N N . GLU B 1 29 ? 14.227 -18.344 -10.156 1 97.62 29 GLU B N 1
ATOM 1593 C CA . GLU B 1 29 ? 14.539 -18.688 -11.539 1 97.62 29 GLU B CA 1
ATOM 1594 C C . GLU B 1 29 ? 14.211 -17.531 -12.484 1 97.62 29 GLU B C 1
ATOM 1596 O O . GLU B 1 29 ? 14.969 -17.25 -13.422 1 97.62 29 GLU B O 1
ATOM 1601 N N . ALA B 1 30 ? 13.102 -16.938 -12.305 1 97.31 30 ALA B N 1
ATOM 1602 C CA . ALA B 1 30 ? 12.719 -15.805 -13.141 1 97.31 30 ALA B CA 1
ATOM 1603 C C . ALA B 1 30 ? 13.727 -14.664 -13.031 1 97.31 30 ALA B C 1
ATOM 1605 O O . ALA B 1 30 ? 14.062 -14.023 -14.023 1 97.31 30 ALA B O 1
ATOM 1606 N N . ILE B 1 31 ? 14.25 -14.43 -11.82 1 98.12 31 ILE B N 1
ATOM 1607 C CA . ILE B 1 31 ? 15.242 -13.383 -11.586 1 98.12 31 ILE B CA 1
ATOM 1608 C C . ILE B 1 31 ? 16.547 -13.742 -12.281 1 98.12 31 ILE B C 1
ATOM 1610 O O . ILE B 1 31 ? 17.141 -12.914 -12.977 1 98.12 31 ILE B O 1
ATOM 1614 N N . ALA B 1 32 ? 16.938 -14.984 -12.102 1 98.12 32 ALA B N 1
ATOM 1615 C CA . ALA B 1 32 ? 18.172 -15.453 -12.734 1 98.12 32 ALA B CA 1
ATOM 1616 C C . ALA B 1 32 ? 18.094 -15.312 -14.258 1 98.12 32 ALA B C 1
ATOM 1618 O O . ALA B 1 32 ? 19.016 -14.812 -14.883 1 98.12 32 ALA B O 1
ATOM 1619 N N . ARG B 1 33 ? 17 -15.727 -14.805 1 97.75 33 ARG B N 1
ATOM 1620 C CA . ARG B 1 33 ? 16.797 -15.664 -16.25 1 97.75 33 ARG B CA 1
ATOM 1621 C C . ARG B 1 33 ? 16.859 -14.219 -16.75 1 97.75 33 ARG B C 1
ATOM 1623 O O . ARG B 1 33 ? 17.469 -13.938 -17.781 1 97.75 33 ARG B O 1
ATOM 1630 N N . ARG B 1 34 ? 16.281 -13.328 -16.062 1 96.19 34 ARG B N 1
ATOM 1631 C 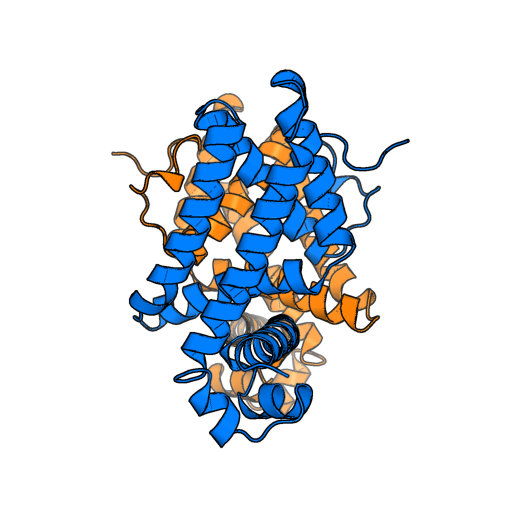CA . ARG B 1 34 ? 16.25 -11.922 -16.453 1 96.19 34 ARG B CA 1
ATOM 1632 C C . ARG B 1 34 ? 17.656 -11.336 -16.516 1 96.19 34 ARG B C 1
ATOM 1634 O O . ARG B 1 34 ? 17.953 -10.508 -17.375 1 96.19 34 ARG B O 1
ATOM 1641 N N . VAL B 1 35 ? 18.484 -11.75 -15.57 1 96.12 35 VAL B N 1
ATOM 1642 C CA . VAL B 1 35 ? 19.844 -11.234 -15.492 1 96.12 35 VAL B CA 1
ATOM 1643 C C . VAL B 1 35 ? 20.75 -12 -16.453 1 96.12 35 VAL B C 1
ATOM 1645 O O . VAL B 1 35 ? 21.812 -11.508 -16.844 1 96.12 35 VAL B O 1
ATOM 1648 N N . GLY B 1 36 ? 20.375 -13.203 -16.844 1 96.5 36 GLY B N 1
ATOM 1649 C CA . GLY B 1 36 ? 21.188 -14.023 -17.734 1 96.5 36 GLY B CA 1
ATOM 1650 C C . GLY B 1 36 ? 22.25 -14.836 -17 1 96.5 36 GLY B C 1
ATOM 1651 O O . GLY B 1 36 ? 23.375 -14.953 -17.453 1 96.5 36 GLY B O 1
ATOM 1652 N N . VAL B 1 37 ? 21.875 -15.352 -15.797 1 95.88 37 VAL B N 1
ATOM 1653 C CA . VAL B 1 37 ? 22.797 -16.203 -15.031 1 95.88 37 VAL B CA 1
ATOM 1654 C C . VAL B 1 37 ? 22.078 -17.5 -14.633 1 95.88 37 VAL B C 1
ATOM 1656 O O . VAL B 1 37 ? 20.859 -17.609 -14.758 1 95.88 37 VAL B O 1
ATOM 1659 N N . SER B 1 38 ? 22.891 -18.406 -14.203 1 96 38 SER B N 1
ATOM 1660 C CA . SER B 1 38 ? 22.312 -19.641 -13.688 1 96 38 SER B CA 1
ATOM 1661 C C . SER B 1 38 ? 21.781 -19.453 -12.273 1 96 38 SER B C 1
ATOM 1663 O O . SER B 1 38 ? 22.188 -18.547 -11.555 1 96 38 SER B O 1
ATOM 1665 N N . GLN B 1 39 ? 20.844 -20.234 -11.906 1 96.06 39 GLN B N 1
ATOM 1666 C CA . GLN B 1 39 ? 20.297 -20.172 -10.562 1 96.06 39 GLN B CA 1
ATOM 1667 C C . GLN B 1 39 ? 21.359 -20.469 -9.508 1 96.06 39 GLN B C 1
ATOM 1669 O O . GLN B 1 39 ? 21.453 -19.766 -8.5 1 96.06 39 GLN B O 1
ATOM 1674 N N . PRO B 1 40 ? 22.281 -21.484 -9.719 1 96.25 40 PRO B N 1
ATOM 1675 C CA . PRO B 1 40 ? 23.375 -21.703 -8.75 1 96.25 40 PRO B CA 1
ATOM 1676 C C . PRO B 1 40 ? 24.266 -20.484 -8.578 1 96.25 40 PRO B C 1
ATOM 1678 O O . PRO B 1 40 ? 24.672 -20.156 -7.461 1 96.25 40 PRO B O 1
ATOM 1681 N N . TYR B 1 41 ? 24.547 -19.828 -9.617 1 95.88 41 TYR B N 1
ATOM 1682 C CA . TYR B 1 41 ? 25.328 -18.609 -9.531 1 95.88 41 TYR B CA 1
ATOM 1683 C C . TYR B 1 41 ? 24.609 -17.547 -8.734 1 95.88 41 TYR B C 1
ATOM 1685 O O . TYR B 1 41 ? 25.219 -16.828 -7.922 1 95.88 41 TYR B O 1
ATOM 1693 N N . LEU B 1 42 ? 23.281 -17.406 -8.977 1 97.44 42 LEU B N 1
ATOM 1694 C CA . LEU B 1 42 ? 22.453 -16.469 -8.219 1 97.44 42 LEU B CA 1
ATOM 1695 C C . LEU B 1 42 ? 22.594 -16.719 -6.719 1 97.44 42 LEU B C 1
ATOM 1697 O O . LEU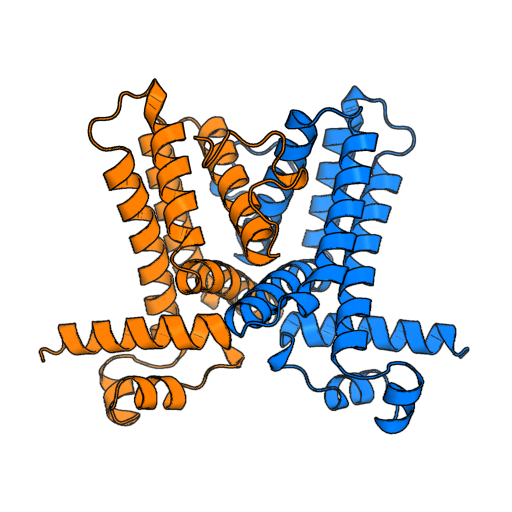 B 1 42 ? 22.75 -15.766 -5.941 1 97.44 42 LEU B O 1
ATOM 1701 N N . PHE B 1 43 ? 22.672 -17.969 -6.34 1 97.12 43 PHE B N 1
ATOM 1702 C CA . PHE B 1 43 ? 22.703 -18.328 -4.926 1 97.12 43 PHE B CA 1
ATOM 1703 C C . PHE B 1 43 ? 24.109 -18.156 -4.355 1 97.12 43 PHE B C 1
ATOM 1705 O O . PHE B 1 43 ? 24.281 -18.125 -3.137 1 97.12 43 PHE B O 1
ATOM 1712 N N . ARG B 1 44 ? 25.109 -18.062 -5.211 1 96.5 44 ARG B N 1
ATOM 1713 C CA . ARG B 1 44 ? 26.438 -17.656 -4.754 1 96.5 44 ARG B CA 1
ATOM 1714 C C . ARG B 1 44 ? 26.438 -16.188 -4.324 1 96.5 44 ARG B C 1
ATOM 1716 O O . ARG B 1 44 ? 27.188 -15.805 -3.424 1 96.5 44 ARG B O 1
ATOM 1723 N N . LEU B 1 45 ? 25.609 -15.422 -5.008 1 96.81 45 LEU B N 1
ATOM 1724 C CA . LEU B 1 45 ? 25.547 -13.992 -4.738 1 96.81 45 LEU B CA 1
ATOM 1725 C C . LEU B 1 45 ? 24.609 -13.695 -3.574 1 96.81 45 LEU B C 1
ATOM 1727 O O . LEU B 1 45 ? 24.844 -12.766 -2.801 1 96.81 45 LEU B O 1
ATOM 1731 N N . PHE B 1 46 ? 23.438 -14.492 -3.457 1 98.06 46 PHE B N 1
ATOM 1732 C CA . PHE B 1 46 ? 2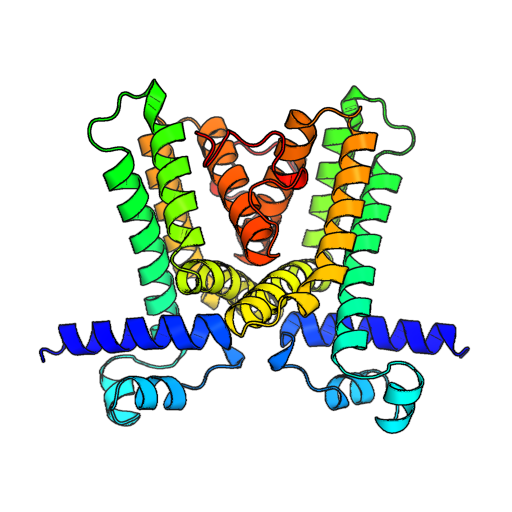2.422 -14.289 -2.428 1 98.06 46 PHE B CA 1
ATOM 1733 C C . PHE B 1 46 ? 22 -15.617 -1.812 1 98.06 46 PHE B C 1
ATOM 1735 O O . PHE B 1 46 ? 21.641 -16.547 -2.531 1 98.06 46 PHE B O 1
ATOM 1742 N N . PRO B 1 47 ? 21.984 -15.688 -0.49 1 96.56 47 PRO B N 1
ATOM 1743 C CA . PRO B 1 47 ? 21.656 -16.953 0.163 1 96.56 47 PRO B CA 1
ATOM 1744 C C . PRO B 1 47 ? 20.156 -17.234 0.195 1 96.56 47 PRO B C 1
ATOM 1746 O O . PRO B 1 47 ? 19.578 -17.438 1.27 1 96.56 47 PRO B O 1
ATOM 1749 N N . GLY B 1 48 ? 19.406 -17.047 -0.921 1 97.19 48 GLY B N 1
ATOM 1750 C CA . GLY B 1 48 ? 18.016 -17.422 -1.03 1 97.19 48 GLY B CA 1
ATOM 1751 C C . GLY B 1 48 ? 17.109 -16.281 -1.464 1 97.19 48 GLY B C 1
ATOM 1752 O O . GLY B 1 48 ? 17.578 -15.148 -1.636 1 97.19 48 GLY B O 1
ATOM 1753 N N . LYS B 1 49 ? 15.914 -16.578 -1.578 1 97.69 49 LYS B N 1
ATOM 1754 C CA . LYS B 1 49 ? 14.914 -15.641 -2.09 1 97.69 49 LYS B CA 1
ATOM 1755 C C . LYS B 1 49 ? 14.742 -14.445 -1.152 1 97.69 49 LYS B C 1
ATOM 1757 O O . LYS B 1 49 ? 14.641 -13.305 -1.604 1 97.69 49 LYS B O 1
ATOM 1762 N N . GLN B 1 50 ? 14.727 -14.766 0.145 1 97 50 GLN B N 1
ATOM 1763 C CA . GLN B 1 50 ? 14.516 -13.703 1.119 1 97 50 GLN B CA 1
ATOM 1764 C C . GLN B 1 50 ? 15.625 -12.656 1.048 1 97 50 GLN B C 1
ATOM 1766 O O . GLN B 1 50 ? 15.367 -11.453 1.111 1 97 50 GLN B O 1
ATOM 1771 N N . ALA B 1 51 ? 16.797 -13.07 0.941 1 98.06 51 ALA B N 1
ATOM 1772 C CA . ALA B 1 51 ? 17.938 -12.156 0.855 1 98.06 51 ALA B CA 1
ATOM 1773 C C . ALA B 1 51 ? 17.844 -11.281 -0.391 1 98.06 51 ALA B C 1
ATOM 1775 O O . ALA B 1 51 ? 18.188 -10.102 -0.353 1 98.06 51 ALA B O 1
ATOM 1776 N N . ILE B 1 52 ? 17.406 -11.844 -1.496 1 98.44 52 ILE B N 1
ATOM 1777 C CA . ILE B 1 52 ? 17.25 -11.094 -2.738 1 98.44 52 ILE B CA 1
ATOM 1778 C C . ILE B 1 52 ? 16.156 -10.047 -2.566 1 98.44 52 ILE B C 1
ATOM 1780 O O . ILE B 1 52 ? 16.312 -8.891 -2.975 1 98.44 52 ILE B O 1
ATOM 1784 N N . PHE B 1 53 ? 15.102 -10.445 -1.946 1 98.5 53 PHE B N 1
ATOM 1785 C CA . PHE B 1 53 ? 13.984 -9.547 -1.706 1 98.5 53 PHE B CA 1
ATOM 1786 C C . PHE B 1 53 ? 14.414 -8.367 -0.836 1 98.5 53 PHE B C 1
ATOM 1788 O O . PHE B 1 53 ? 14.109 -7.215 -1.148 1 98.5 53 PHE B O 1
ATOM 1795 N N . LEU B 1 54 ? 15.125 -8.688 0.215 1 98.19 54 LEU B N 1
ATOM 1796 C CA . LEU B 1 54 ? 15.602 -7.652 1.133 1 98.19 54 LEU B CA 1
ATOM 1797 C C . LEU B 1 54 ? 16.531 -6.676 0.42 1 98.19 54 LEU B C 1
ATOM 1799 O O . LEU B 1 54 ? 16.469 -5.469 0.659 1 98.19 54 LEU B O 1
ATOM 1803 N N . ALA B 1 55 ? 17.312 -7.164 -0.42 1 98.38 55 ALA B N 1
ATOM 1804 C CA . ALA B 1 55 ? 18.219 -6.305 -1.184 1 98.38 55 ALA B CA 1
ATOM 1805 C C . ALA B 1 55 ? 17.438 -5.383 -2.115 1 98.38 55 ALA B C 1
ATOM 1807 O O . ALA B 1 55 ? 17.797 -4.215 -2.287 1 98.38 55 ALA B O 1
ATOM 1808 N N . ALA B 1 56 ? 16.391 -5.883 -2.756 1 98.69 56 ALA B N 1
ATOM 1809 C CA . ALA B 1 56 ? 15.539 -5.082 -3.625 1 98.69 56 ALA B CA 1
ATOM 1810 C C . ALA B 1 56 ? 14.836 -3.975 -2.84 1 98.69 56 ALA B C 1
ATOM 1812 O O . ALA B 1 56 ? 14.805 -2.824 -3.279 1 98.69 56 ALA B O 1
ATOM 1813 N N . VAL B 1 57 ? 14.328 -4.32 -1.66 1 98.44 57 VAL B N 1
ATOM 1814 C CA . VAL B 1 57 ? 13.664 -3.352 -0.795 1 98.44 57 VAL B CA 1
ATOM 1815 C C . VAL B 1 57 ? 14.656 -2.264 -0.384 1 98.44 57 VAL B C 1
ATOM 1817 O O . VAL B 1 57 ? 14.352 -1.072 -0.474 1 98.44 57 VAL B O 1
ATOM 1820 N N . ASP B 1 58 ? 15.781 -2.723 0.017 1 97.88 58 ASP B N 1
ATOM 1821 C CA . ASP B 1 58 ? 16.812 -1.792 0.457 1 97.88 58 ASP B CA 1
ATOM 1822 C C . ASP B 1 58 ? 17.203 -0.833 -0.666 1 97.88 58 ASP B C 1
ATOM 1824 O O . ASP B 1 58 ? 17.375 0.365 -0.433 1 97.88 58 ASP B O 1
ATOM 1828 N N . ALA B 1 59 ? 17.328 -1.353 -1.824 1 98.19 59 ALA B N 1
ATOM 1829 C CA . ALA B 1 59 ? 17.688 -0.525 -2.975 1 98.19 59 ALA B CA 1
ATOM 1830 C C . ALA B 1 59 ? 16.641 0.566 -3.209 1 98.19 59 ALA B C 1
ATOM 1832 O O . ALA B 1 59 ? 17 1.716 -3.49 1 98.19 59 ALA B O 1
ATOM 1833 N N . CYS B 1 60 ? 15.383 0.281 -3.115 1 98.12 60 CYS B N 1
ATOM 1834 C CA . CYS B 1 60 ? 14.312 1.245 -3.332 1 98.12 60 CYS B CA 1
ATOM 1835 C C . CYS B 1 60 ? 14.281 2.285 -2.219 1 98.12 60 CYS B C 1
ATOM 1837 O O . CYS B 1 60 ? 14.133 3.479 -2.484 1 98.12 60 CYS B O 1
ATOM 1839 N N . GLN B 1 61 ? 14.445 1.852 -0.957 1 97.94 61 GLN B N 1
ATOM 1840 C CA . GLN B 1 61 ? 14.469 2.783 0.166 1 97.94 61 GLN B CA 1
ATOM 1841 C C . GLN B 1 61 ? 15.648 3.742 0.059 1 97.94 61 GLN B C 1
ATOM 1843 O O . GLN B 1 61 ? 15.516 4.938 0.335 1 97.94 61 GLN B O 1
ATOM 1848 N N . GLU B 1 62 ? 16.75 3.205 -0.36 1 97.44 62 GLU B N 1
ATOM 1849 C CA . GLU B 1 62 ? 17.938 4.043 -0.53 1 97.44 62 GLU B CA 1
ATOM 1850 C C . GLU B 1 62 ? 17.75 5.039 -1.671 1 97.44 62 GLU B C 1
ATOM 1852 O O . GLU B 1 62 ? 18.203 6.176 -1.589 1 97.44 62 GLU B O 1
ATOM 1857 N N . LYS B 1 63 ? 17.188 4.586 -2.75 1 98.25 63 LYS B N 1
ATOM 1858 C CA . LYS B 1 63 ? 16.875 5.473 -3.867 1 98.25 63 LYS B CA 1
ATOM 1859 C C . LYS B 1 63 ? 16.016 6.648 -3.416 1 98.25 63 LYS B C 1
ATOM 1861 O O . LYS B 1 63 ? 16.266 7.793 -3.791 1 98.25 63 LYS B O 1
ATOM 1866 N N . ILE B 1 64 ? 15.031 6.395 -2.604 1 98.19 64 ILE B N 1
ATOM 1867 C CA . ILE B 1 64 ? 14.148 7.43 -2.068 1 98.19 64 ILE B CA 1
ATOM 1868 C C . ILE B 1 64 ? 14.953 8.375 -1.174 1 98.19 64 ILE B C 1
ATOM 1870 O O . ILE B 1 64 ? 14.836 9.594 -1.285 1 98.19 64 ILE B O 1
ATOM 1874 N N . MET B 1 65 ? 15.766 7.781 -0.283 1 97.31 65 MET B N 1
ATOM 1875 C CA . MET B 1 65 ? 16.594 8.586 0.623 1 97.31 65 MET B CA 1
ATOM 1876 C C . MET B 1 65 ? 17.5 9.523 -0.156 1 97.31 65 MET B C 1
ATOM 1878 O O . MET B 1 65 ? 17.609 10.703 0.167 1 97.31 65 MET B O 1
ATOM 1882 N N . ARG B 1 66 ? 18.125 8.977 -1.162 1 97.69 66 ARG B N 1
ATOM 1883 C CA . ARG B 1 66 ? 19.016 9.789 -1.984 1 97.69 66 ARG B CA 1
ATOM 1884 C C . ARG B 1 66 ? 18.25 10.906 -2.682 1 97.69 66 ARG B C 1
ATOM 1886 O O . ARG B 1 66 ? 18.734 12.031 -2.789 1 97.69 66 ARG B O 1
ATOM 1893 N N . THR B 1 67 ? 17.125 10.586 -3.188 1 98 67 THR B N 1
ATOM 1894 C CA . THR B 1 67 ? 16.266 11.586 -3.824 1 98 67 THR B CA 1
ATOM 1895 C C . THR B 1 67 ? 15.961 12.734 -2.863 1 98 67 THR B C 1
ATOM 1897 O O . THR B 1 67 ? 16.047 13.898 -3.242 1 98 67 THR B O 1
ATOM 1900 N N . PHE B 1 68 ? 15.664 12.414 -1.597 1 97.56 68 PHE B N 1
ATOM 1901 C CA . PHE B 1 68 ? 15.383 13.43 -0.589 1 97.56 68 PHE B CA 1
ATOM 1902 C C . PHE B 1 68 ? 16.625 14.25 -0.287 1 97.56 68 PHE B C 1
ATOM 1904 O O . PHE B 1 68 ? 16.562 15.484 -0.208 1 97.56 68 PHE B O 1
ATOM 1911 N N . GLU B 1 69 ? 17.719 13.555 -0.125 1 96.81 69 GLU B N 1
ATOM 1912 C CA . GLU B 1 69 ? 18.953 14.234 0.206 1 96.81 69 GLU B CA 1
ATOM 1913 C C . GLU B 1 69 ? 19.359 15.219 -0.893 1 96.81 69 GLU B C 1
ATOM 1915 O O . GLU B 1 69 ? 19.75 16.359 -0.608 1 96.81 69 GLU B O 1
ATOM 1920 N N . GLU B 1 70 ? 19.25 14.766 -2.102 1 97.69 70 GLU B N 1
ATOM 1921 C CA . GLU B 1 70 ? 19.578 15.625 -3.236 1 97.69 70 GLU B CA 1
ATOM 1922 C C . GLU B 1 70 ? 18.641 16.812 -3.314 1 97.69 70 GLU B C 1
ATOM 1924 O O . GLU B 1 70 ? 19.078 17.938 -3.59 1 97.69 70 GLU B O 1
ATOM 1929 N N . ALA B 1 71 ? 17.375 16.594 -3.09 1 96.88 71 ALA B N 1
ATOM 1930 C CA . ALA B 1 71 ? 16.375 17.656 -3.17 1 96.88 71 ALA B CA 1
ATOM 1931 C C . ALA B 1 71 ? 16.578 18.688 -2.066 1 96.88 71 ALA B C 1
ATOM 1933 O O . ALA B 1 71 ? 16.312 19.875 -2.266 1 96.88 71 ALA B O 1
ATOM 1934 N N . ALA B 1 72 ? 17.031 18.219 -0.899 1 95.75 72 ALA B N 1
ATOM 1935 C CA . ALA B 1 72 ? 17.172 19.094 0.267 1 95.75 72 ALA B CA 1
ATOM 1936 C C . ALA B 1 72 ? 18.469 19.875 0.212 1 95.75 72 ALA B C 1
ATOM 1938 O O . ALA B 1 72 ? 18.641 20.859 0.934 1 95.75 72 ALA B O 1
ATOM 1939 N N . ASP B 1 73 ? 19.359 19.438 -0.59 1 94.75 73 ASP B N 1
ATOM 1940 C CA . ASP B 1 73 ? 20.688 20.047 -0.635 1 94.75 73 ASP B CA 1
ATOM 1941 C C . ASP B 1 73 ? 20.609 21.5 -1.096 1 94.75 73 ASP B C 1
ATOM 1943 O O . ASP B 1 73 ? 20.047 21.797 -2.15 1 94.75 73 ASP B O 1
ATOM 1947 N N . GLY B 1 74 ? 21.156 22.406 -0.237 1 92.81 74 GLY B N 1
ATOM 1948 C CA . GLY B 1 74 ? 21.25 23.812 -0.581 1 92.81 74 GLY B CA 1
ATOM 1949 C C . GLY B 1 74 ? 19.922 24.547 -0.491 1 92.81 74 GLY B C 1
ATOM 1950 O O . GLY B 1 74 ? 19.812 25.688 -0.933 1 92.81 74 GLY B O 1
ATOM 1951 N N . VAL B 1 75 ? 18.938 23.891 -0.048 1 93 75 VAL B N 1
ATOM 1952 C CA . VAL B 1 75 ? 17.609 24.484 0.077 1 93 75 VAL B CA 1
ATOM 1953 C C . VAL B 1 75 ? 17.438 25.062 1.479 1 93 75 VAL B C 1
ATOM 1955 O O . VAL B 1 75 ? 17.938 24.516 2.457 1 93 75 VAL B O 1
ATOM 1958 N N . SER B 1 76 ? 16.812 26.234 1.558 1 93.06 76 SER B N 1
ATOM 1959 C CA . SER B 1 76 ? 16.516 26.828 2.863 1 93.06 76 SER B CA 1
ATOM 1960 C C . SER B 1 76 ? 15.586 25.922 3.67 1 93.06 76 SER B C 1
ATOM 1962 O O . SER B 1 76 ? 14.805 25.156 3.1 1 93.06 76 SER B O 1
ATOM 1964 N N . PRO B 1 77 ? 15.664 25.984 5.031 1 88.88 77 PRO B N 1
ATOM 1965 C CA . PRO B 1 77 ? 14.82 25.141 5.887 1 88.88 77 PRO B CA 1
ATOM 1966 C C . PRO B 1 77 ? 13.336 25.25 5.555 1 88.88 77 PRO B C 1
ATOM 1968 O O . PRO B 1 77 ? 12.609 24.266 5.609 1 88.88 77 PRO B O 1
ATOM 1971 N N . GLU B 1 78 ? 12.969 26.422 5.148 1 89.94 78 GLU B N 1
ATOM 1972 C CA . GLU B 1 78 ? 11.562 26.672 4.859 1 89.94 78 GLU B CA 1
ATOM 1973 C C . GLU B 1 78 ? 11.133 25.984 3.562 1 89.94 78 GLU B C 1
ATOM 1975 O O . GLU B 1 78 ? 9.945 25.734 3.344 1 89.94 78 GLU B O 1
ATOM 1980 N N . GLY B 1 79 ? 12.109 25.625 2.721 1 94.06 79 GLY B N 1
ATOM 1981 C CA . GLY B 1 79 ? 11.805 25.078 1.413 1 94.06 79 GLY B CA 1
ATOM 1982 C C . GLY B 1 79 ? 12.023 23.578 1.339 1 94.06 79 GLY B C 1
ATOM 1983 O O . GLY B 1 79 ? 11.68 22.938 0.337 1 94.06 79 GLY B O 1
ATOM 1984 N N . VA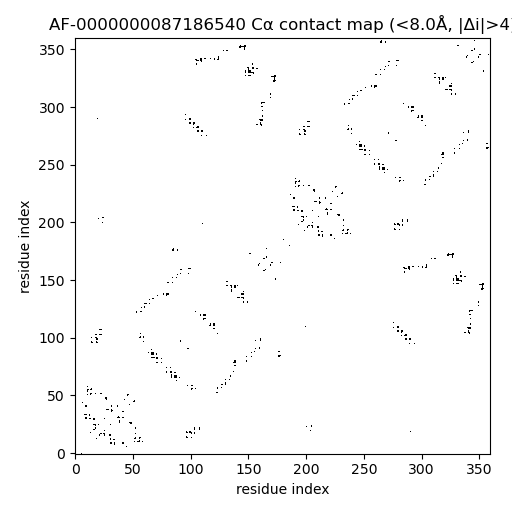L B 1 80 ? 12.531 22.938 2.367 1 95.19 80 VAL B N 1
ATOM 1985 C CA . VAL B 1 80 ? 12.984 21.547 2.348 1 95.19 80 VAL B CA 1
ATOM 1986 C C . VAL B 1 80 ? 11.789 20.609 2.145 1 95.19 80 VAL B C 1
ATOM 1988 O O . VAL B 1 80 ? 11.852 19.688 1.329 1 95.19 80 VAL B O 1
ATOM 1991 N N . VAL B 1 81 ? 10.688 20.891 2.826 1 94.44 81 VAL B N 1
ATOM 1992 C CA . VAL B 1 81 ? 9.5 20.047 2.727 1 94.44 81 VAL B CA 1
ATOM 1993 C C . VAL B 1 81 ? 9 20.031 1.284 1 94.44 81 VAL B C 1
ATOM 1995 O O . VAL B 1 81 ? 8.766 18.953 0.716 1 94.44 81 VAL B O 1
ATOM 1998 N N . LYS B 1 82 ? 8.891 21.188 0.727 1 94.44 82 LYS B N 1
ATOM 1999 C CA . LYS B 1 82 ? 8.406 21.328 -0.643 1 94.44 82 LYS B CA 1
ATOM 2000 C C . LYS B 1 82 ? 9.359 20.656 -1.632 1 94.44 82 LYS B C 1
ATOM 2002 O O . LYS B 1 82 ? 8.922 19.938 -2.539 1 94.44 82 LYS B O 1
ATOM 2007 N N . ALA B 1 83 ? 10.641 20.875 -1.481 1 96.38 83 ALA B N 1
ATOM 2008 C CA . ALA B 1 83 ? 11.641 20.312 -2.389 1 96.38 83 ALA B CA 1
ATOM 2009 C C . ALA B 1 83 ? 11.633 18.797 -2.354 1 96.38 83 ALA B C 1
ATOM 2011 O O . ALA B 1 83 ? 11.625 18.141 -3.4 1 96.38 83 ALA B O 1
ATOM 2012 N N . MET B 1 84 ? 11.609 18.234 -1.173 1 96.75 84 MET B N 1
ATOM 2013 C CA . MET B 1 84 ? 11.586 16.781 -1.016 1 96.75 84 MET B CA 1
ATOM 2014 C C . MET B 1 84 ? 10.289 16.203 -1.562 1 96.75 84 MET B C 1
ATOM 2016 O O . MET B 1 84 ? 10.305 15.172 -2.244 1 96.75 84 MET B O 1
ATOM 2020 N N . GLY B 1 85 ? 9.156 16.859 -1.233 1 95.62 85 GLY B N 1
ATOM 2021 C CA . GLY B 1 85 ? 7.867 16.391 -1.731 1 95.62 85 GLY B CA 1
ATOM 2022 C C . GLY B 1 85 ? 7.801 16.344 -3.246 1 95.62 85 GLY B C 1
ATOM 2023 O O . GLY B 1 85 ? 7.363 15.344 -3.816 1 95.62 85 GLY B O 1
ATOM 2024 N N . LEU B 1 86 ? 8.273 17.375 -3.916 1 94.56 86 LEU B N 1
ATOM 2025 C CA . LEU B 1 86 ? 8.266 17.453 -5.375 1 94.56 86 LEU B CA 1
ATOM 2026 C C . LEU B 1 86 ? 9.172 16.391 -5.98 1 94.56 86 LEU B C 1
ATOM 2028 O O . LEU B 1 86 ? 8.805 15.742 -6.965 1 94.56 86 LEU B O 1
ATOM 2032 N N . ALA B 1 87 ? 10.32 16.25 -5.414 1 96.25 87 ALA B N 1
ATOM 2033 C CA . ALA B 1 87 ? 11.258 15.242 -5.902 1 96.25 87 ALA B CA 1
ATOM 2034 C C . ALA B 1 87 ? 10.664 13.844 -5.781 1 96.25 87 ALA B C 1
ATOM 2036 O O . ALA B 1 87 ? 10.82 13.016 -6.684 1 96.25 87 ALA B O 1
ATOM 2037 N N . TYR B 1 88 ? 10 13.609 -4.68 1 96.69 88 TYR B N 1
ATOM 2038 C CA . TYR B 1 88 ? 9.391 12.305 -4.445 1 96.69 88 TYR B CA 1
ATOM 2039 C C . TYR B 1 88 ? 8.289 12.023 -5.465 1 96.69 88 TYR B C 1
ATOM 2041 O O . TYR B 1 88 ? 8.242 10.945 -6.059 1 96.69 88 TYR B O 1
ATOM 2049 N N . GLU B 1 89 ? 7.414 12.945 -5.676 1 93.94 89 GLU B N 1
ATOM 2050 C CA . GLU B 1 89 ? 6.332 12.797 -6.641 1 93.94 89 GLU B CA 1
ATOM 2051 C C . GLU B 1 89 ? 6.875 12.516 -8.039 1 93.94 89 GLU B C 1
ATOM 2053 O O . GLU B 1 89 ? 6.355 11.648 -8.75 1 93.94 89 GLU B O 1
ATOM 2058 N N . ARG B 1 90 ? 7.898 13.195 -8.43 1 93.88 90 ARG B N 1
ATOM 2059 C CA . ARG B 1 90 ? 8.516 12.984 -9.734 1 93.88 90 ARG B CA 1
ATOM 2060 C C . ARG B 1 90 ? 9.102 11.586 -9.836 1 93.88 90 ARG B C 1
ATOM 2062 O O . ARG B 1 90 ? 8.961 10.922 -10.867 1 93.88 90 ARG B O 1
ATOM 2069 N N . LEU B 1 91 ? 9.703 11.172 -8.766 1 95.94 91 LEU B N 1
ATOM 2070 C CA . LEU B 1 91 ? 10.328 9.852 -8.75 1 95.94 91 LEU B CA 1
ATOM 2071 C C . LEU B 1 91 ? 9.289 8.766 -8.992 1 95.94 91 LEU B C 1
ATOM 2073 O O . LEU B 1 91 ? 9.453 7.926 -9.883 1 95.94 91 LEU B O 1
ATOM 2077 N N . ILE B 1 92 ? 8.203 8.797 -8.258 1 92.12 92 ILE B N 1
ATOM 2078 C CA . ILE B 1 92 ? 7.273 7.672 -8.305 1 92.12 92 ILE B CA 1
ATOM 2079 C C . ILE B 1 92 ? 6.41 7.762 -9.555 1 92.12 92 ILE B C 1
ATOM 2081 O O . ILE B 1 92 ? 5.895 6.75 -10.039 1 92.12 92 ILE B O 1
ATOM 2085 N N . ALA B 1 93 ? 6.219 8.961 -10.102 1 87.31 93 ALA B N 1
ATOM 2086 C CA . ALA B 1 93 ? 5.523 9.109 -11.375 1 87.31 93 ALA B CA 1
ATOM 2087 C C . ALA B 1 93 ? 6.324 8.477 -12.516 1 87.31 93 ALA B C 1
ATOM 2089 O O . ALA B 1 93 ? 5.75 7.898 -13.438 1 87.31 93 ALA B O 1
ATOM 2090 N N . ARG B 1 94 ? 7.605 8.492 -12.367 1 90.88 94 ARG B N 1
ATOM 2091 C CA . ARG B 1 94 ? 8.477 8.031 -13.445 1 90.88 94 ARG B CA 1
ATOM 2092 C C . ARG B 1 94 ? 8.891 6.578 -13.227 1 90.88 94 ARG B C 1
ATOM 2094 O O . ARG B 1 94 ? 9.078 5.828 -14.188 1 90.88 94 ARG B O 1
ATOM 2101 N N . ASP B 1 95 ? 9.086 6.262 -12.039 1 94.06 95 ASP B N 1
ATOM 2102 C CA . ASP B 1 95 ? 9.602 4.945 -11.688 1 94.06 95 ASP B CA 1
ATOM 2103 C C . ASP B 1 95 ? 8.531 4.105 -10.992 1 94.06 95 ASP B C 1
ATOM 2105 O O . ASP B 1 95 ? 8.547 3.955 -9.773 1 94.06 95 ASP B O 1
ATOM 2109 N N . LYS B 1 96 ? 7.758 3.408 -11.742 1 91.56 96 LYS B N 1
ATOM 2110 C CA . LYS B 1 96 ? 6.625 2.645 -11.227 1 91.56 96 LYS B CA 1
ATOM 2111 C C . LYS B 1 96 ? 7.094 1.405 -10.477 1 91.56 96 LYS B C 1
ATOM 2113 O O . LYS B 1 96 ? 6.414 0.939 -9.555 1 91.56 96 LYS B O 1
ATOM 2118 N N . GLU B 1 97 ? 8.234 0.905 -10.844 1 94.62 97 GLU B N 1
ATOM 2119 C CA . GLU B 1 97 ? 8.742 -0.28 -10.164 1 94.62 97 GLU B CA 1
ATOM 2120 C C . GLU B 1 97 ? 9.094 0.03 -8.711 1 94.62 97 GLU B C 1
ATOM 2122 O O . GLU B 1 97 ? 8.859 -0.788 -7.82 1 94.62 97 GLU B O 1
ATOM 2127 N N . THR B 1 98 ? 9.656 1.241 -8.523 1 95.88 98 THR B N 1
ATOM 2128 C CA . THR B 1 98 ? 9.953 1.664 -7.16 1 95.88 98 THR B CA 1
ATOM 2129 C C . THR B 1 98 ? 8.68 1.779 -6.336 1 95.88 98 THR B C 1
ATOM 2131 O O . THR B 1 98 ? 8.609 1.268 -5.215 1 95.88 98 THR B O 1
ATOM 2134 N N . LEU B 1 99 ? 7.66 2.387 -6.855 1 94.25 99 LEU B N 1
ATOM 2135 C CA . LEU B 1 99 ? 6.367 2.521 -6.195 1 94.25 99 LEU B CA 1
ATOM 2136 C C . LEU B 1 99 ? 5.781 1.153 -5.859 1 94.25 99 LEU B C 1
ATOM 2138 O O . LEU B 1 99 ? 5.391 0.905 -4.715 1 94.25 99 LEU B O 1
ATOM 2142 N N . LEU B 1 100 ? 5.766 0.253 -6.844 1 93.62 100 LEU B N 1
ATOM 2143 C CA . LEU B 1 100 ? 5.203 -1.08 -6.648 1 93.62 100 LEU B CA 1
ATOM 2144 C C . LEU B 1 100 ? 5.984 -1.852 -5.594 1 93.62 100 LEU B C 1
ATOM 2146 O O . LEU B 1 100 ? 5.402 -2.598 -4.805 1 93.62 100 LEU B O 1
ATOM 2150 N N . MET B 1 101 ? 7.297 -1.672 -5.605 1 95.75 101 MET B N 1
ATOM 2151 C CA . MET B 1 101 ? 8.125 -2.359 -4.617 1 95.75 101 MET B CA 1
ATOM 2152 C C . MET B 1 101 ? 7.766 -1.911 -3.203 1 95.75 101 MET B C 1
ATOM 2154 O O . MET B 1 101 ? 7.746 -2.723 -2.275 1 95.75 101 MET B O 1
ATOM 2158 N N . LEU B 1 102 ? 7.469 -0.632 -3.049 1 94.19 102 LEU B N 1
ATOM 2159 C CA . LEU B 1 102 ? 7.078 -0.113 -1.743 1 94.19 102 LEU B CA 1
ATOM 2160 C C . LEU B 1 102 ? 5.773 -0.751 -1.273 1 94.19 102 LEU B C 1
ATOM 2162 O O . LEU B 1 102 ? 5.617 -1.054 -0.089 1 94.19 102 LEU B O 1
ATOM 2166 N N . MET B 1 103 ? 4.898 -1.045 -2.201 1 93.44 103 MET B N 1
ATOM 2167 C CA . MET B 1 103 ? 3.646 -1.722 -1.87 1 93.44 103 MET B CA 1
ATOM 2168 C C . MET B 1 103 ? 3.893 -3.195 -1.56 1 93.44 103 MET B C 1
ATOM 2170 O O . MET B 1 103 ? 3.369 -3.721 -0.576 1 93.44 103 MET B O 1
ATOM 2174 N N . GLN B 1 104 ? 4.703 -3.773 -2.334 1 94.25 104 GLN B N 1
ATOM 2175 C CA . GLN B 1 104 ? 4.965 -5.203 -2.195 1 94.25 104 GLN B CA 1
ATOM 2176 C C . GLN B 1 104 ? 5.656 -5.508 -0.871 1 94.25 104 GLN B C 1
ATOM 2178 O O . GLN B 1 104 ? 5.43 -6.566 -0.277 1 94.25 104 GLN B O 1
ATOM 2183 N N . MET B 1 105 ? 6.512 -4.617 -0.479 1 95.88 105 MET B N 1
ATOM 2184 C CA . MET B 1 105 ? 7.199 -4.891 0.781 1 95.88 105 MET B CA 1
ATOM 2185 C C . MET B 1 105 ? 6.211 -4.926 1.941 1 95.88 105 MET B C 1
ATOM 2187 O O . MET B 1 105 ? 6.336 -5.758 2.846 1 95.88 105 MET B O 1
ATOM 2191 N N . CYS B 1 106 ? 5.188 -4.016 1.936 1 94.38 106 CYS B N 1
ATOM 2192 C CA . CYS B 1 106 ? 4.156 -4.012 2.967 1 94.38 106 CYS B CA 1
ATOM 2193 C C . CYS B 1 106 ? 3.352 -5.305 2.941 1 94.38 106 CYS B C 1
ATOM 2195 O O . CYS B 1 106 ? 3.109 -5.91 3.986 1 94.38 106 CYS B O 1
ATOM 2197 N N . VAL B 1 107 ? 2.994 -5.738 1.779 1 92.69 107 VAL B N 1
ATOM 2198 C CA . VAL B 1 107 ? 2.213 -6.957 1.605 1 92.69 107 VAL B CA 1
ATOM 2199 C C . VAL B 1 107 ? 3.01 -8.156 2.109 1 92.69 107 VAL B C 1
ATOM 2201 O O . VAL B 1 107 ? 2.475 -9.016 2.818 1 92.69 107 VAL B O 1
ATOM 2204 N N . ALA B 1 108 ? 4.262 -8.203 1.742 1 94.88 108 ALA B N 1
ATOM 2205 C CA . ALA B 1 108 ? 5.113 -9.328 2.113 1 94.88 108 ALA B CA 1
ATOM 2206 C C . ALA B 1 108 ? 5.258 -9.43 3.627 1 94.88 108 ALA B C 1
ATOM 2208 O O . ALA B 1 108 ? 5.137 -10.516 4.195 1 94.88 108 ALA B O 1
ATOM 2209 N N . VAL B 1 109 ? 5.48 -8.344 4.277 1 95.88 109 VAL B N 1
ATOM 2210 C CA . VAL B 1 109 ? 5.664 -8.336 5.723 1 95.88 109 VAL B CA 1
ATOM 2211 C C . VAL B 1 109 ? 4.355 -8.719 6.414 1 95.88 109 VAL B C 1
ATOM 2213 O O . VAL B 1 109 ? 4.34 -9.562 7.309 1 95.88 109 VAL B O 1
ATOM 2216 N N . ALA B 1 110 ? 3.271 -8.109 5.957 1 92.56 110 ALA B N 1
ATOM 2217 C CA . ALA B 1 110 ? 1.97 -8.398 6.555 1 92.56 110 ALA B CA 1
ATOM 2218 C C . ALA B 1 110 ? 1.622 -9.875 6.426 1 92.56 110 ALA B C 1
ATOM 2220 O O . ALA B 1 110 ? 1.087 -10.477 7.363 1 92.56 110 ALA B O 1
ATOM 2221 N N . SER B 1 111 ? 1.907 -10.422 5.285 1 90.38 111 SER B N 1
ATOM 2222 C CA . SER B 1 111 ? 1.649 -11.844 5.051 1 90.38 111 SER B CA 1
ATOM 2223 C C . SER B 1 111 ? 2.512 -12.719 5.953 1 90.38 111 SER B C 1
ATOM 2225 O O . SER B 1 111 ? 2.029 -13.695 6.52 1 90.38 111 SER B O 1
ATOM 2227 N N . ALA B 1 112 ? 3.771 -12.383 6.059 1 92.94 112 ALA B N 1
ATOM 2228 C CA . ALA B 1 112 ? 4.684 -13.125 6.918 1 92.94 112 ALA B CA 1
ATOM 2229 C C . ALA B 1 112 ? 4.227 -13.07 8.375 1 92.94 112 ALA B C 1
ATOM 2231 O O . ALA B 1 112 ? 4.227 -14.094 9.07 1 92.94 112 ALA B O 1
ATOM 2232 N N . GLU B 1 113 ? 3.811 -11.914 8.812 1 89.44 113 GLU B N 1
ATOM 2233 C CA . GLU B 1 113 ? 3.324 -11.734 10.18 1 89.44 113 GLU B CA 1
ATOM 2234 C C . GLU B 1 113 ? 2.068 -12.562 10.43 1 89.44 113 GLU B C 1
ATOM 2236 O O . GLU B 1 113 ? 1.916 -13.164 11.5 1 89.44 113 GLU B O 1
ATOM 2241 N N . ALA B 1 114 ? 1.203 -12.562 9.492 1 83.56 114 ALA B N 1
ATOM 2242 C CA . ALA B 1 114 ? -0.033 -13.328 9.609 1 83.56 114 ALA B CA 1
ATOM 2243 C C . ALA B 1 114 ? 0.26 -14.82 9.734 1 83.56 114 ALA B C 1
ATOM 2245 O O . ALA B 1 114 ? -0.497 -15.562 10.367 1 83.56 114 ALA B O 1
ATOM 2246 N N . ALA B 1 115 ? 1.388 -15.234 9.188 1 86.19 115 ALA B N 1
ATOM 2247 C CA . ALA B 1 115 ? 1.79 -16.641 9.242 1 86.19 115 ALA B CA 1
ATOM 2248 C C . ALA B 1 115 ? 2.637 -16.922 10.477 1 86.19 115 ALA B C 1
ATOM 2250 O O . ALA B 1 115 ? 3.129 -18.047 10.656 1 86.19 115 ALA B O 1
ATOM 2251 N N . GLY B 1 116 ? 2.887 -15.875 11.289 1 88 116 GLY B N 1
ATOM 2252 C CA . GLY B 1 116 ? 3.594 -16.047 12.555 1 88 116 GLY B CA 1
ATOM 2253 C C . GLY B 1 116 ? 5.082 -15.773 12.445 1 88 116 GLY B C 1
ATOM 2254 O O . GLY B 1 116 ? 5.832 -16.016 13.391 1 88 116 GLY B O 1
ATOM 2255 N N . ASP B 1 117 ? 5.504 -15.336 11.266 1 92.5 117 ASP B N 1
ATOM 2256 C CA . ASP B 1 117 ? 6.91 -15 11.055 1 92.5 117 ASP B CA 1
ATOM 2257 C C . ASP B 1 117 ? 7.164 -13.516 11.281 1 92.5 117 ASP B C 1
ATOM 2259 O O . ASP B 1 117 ? 7.113 -12.727 10.336 1 92.5 117 ASP B O 1
ATOM 2263 N N . THR B 1 118 ? 7.609 -13.156 12.445 1 89.69 118 THR B N 1
ATOM 2264 C CA . THR B 1 118 ? 7.816 -11.75 12.773 1 89.69 118 THR B CA 1
ATOM 2265 C C . THR B 1 118 ? 9.234 -11.312 12.406 1 89.69 118 THR B C 1
ATOM 2267 O O . THR B 1 118 ? 9.523 -10.117 12.359 1 89.69 118 THR B O 1
ATOM 2270 N N . GLU B 1 119 ? 10.039 -12.266 12.109 1 93.94 119 GLU B N 1
ATOM 2271 C CA . GLU B 1 119 ? 11.438 -11.953 11.828 1 93.94 119 GLU B CA 1
ATOM 2272 C C . GLU B 1 119 ? 11.625 -11.453 10.398 1 93.94 119 GLU B C 1
ATOM 2274 O O . GLU B 1 119 ? 12.547 -10.695 10.117 1 93.94 119 GLU B O 1
ATOM 2279 N N . PHE B 1 120 ? 10.719 -11.812 9.547 1 95.19 120 PHE B N 1
ATOM 2280 C CA . PHE B 1 120 ? 10.781 -11.438 8.141 1 95.19 120 PHE B CA 1
ATOM 2281 C C . PHE B 1 120 ? 10.828 -9.922 7.98 1 95.19 120 PHE B C 1
ATOM 2283 O O . PHE B 1 120 ? 11.602 -9.398 7.172 1 95.19 120 PHE B O 1
ATOM 2290 N N . GLY B 1 121 ? 10.062 -9.203 8.781 1 96.38 121 GLY B N 1
ATOM 2291 C CA . GLY B 1 121 ? 9.883 -7.77 8.625 1 96.38 121 GLY B CA 1
ATOM 2292 C C . GLY B 1 121 ? 10.961 -6.957 9.32 1 96.38 121 GLY B C 1
ATOM 2293 O O . GLY B 1 121 ? 11.078 -5.75 9.086 1 96.38 121 GLY B O 1
ATOM 2294 N N . ARG B 1 122 ? 11.75 -7.586 10.117 1 96.75 122 ARG B N 1
ATOM 2295 C CA . ARG B 1 122 ? 12.664 -6.855 10.984 1 96.75 122 ARG B CA 1
ATOM 2296 C C . ARG B 1 122 ? 13.617 -5.984 10.164 1 96.75 122 ARG B C 1
ATOM 2298 O O . ARG B 1 122 ? 13.719 -4.781 10.406 1 96.75 122 ARG B O 1
ATOM 2305 N N . PRO B 1 123 ? 14.281 -6.551 9.133 1 97.19 123 PRO B N 1
ATOM 2306 C CA . PRO B 1 123 ? 15.195 -5.699 8.367 1 97.19 123 PRO B CA 1
ATOM 2307 C C . PRO B 1 123 ? 14.461 -4.633 7.555 1 97.19 123 PRO B C 1
ATOM 2309 O O . PRO B 1 123 ? 15.008 -3.551 7.312 1 97.19 123 PRO B O 1
ATOM 2312 N N . ILE B 1 124 ? 13.281 -4.91 7.137 1 97.88 124 ILE B N 1
ATOM 2313 C CA . ILE B 1 124 ? 12.484 -3.967 6.355 1 97.88 124 ILE B CA 1
ATOM 2314 C C . ILE B 1 124 ? 12.062 -2.795 7.238 1 97.88 124 ILE B C 1
ATOM 2316 O O . ILE B 1 124 ? 12.18 -1.634 6.84 1 97.88 124 ILE B O 1
ATOM 2320 N N . ARG B 1 125 ? 11.68 -3.094 8.484 1 97.38 125 ARG B N 1
ATOM 2321 C CA . ARG B 1 125 ? 11.352 -2.061 9.453 1 97.38 125 ARG B CA 1
ATOM 2322 C C . ARG B 1 125 ? 12.562 -1.186 9.758 1 97.38 125 ARG B C 1
ATOM 2324 O O . ARG B 1 125 ? 12.445 0.036 9.867 1 97.38 125 ARG B O 1
ATOM 2331 N N . ALA B 1 126 ? 13.625 -1.826 9.859 1 97.5 126 ALA B N 1
ATOM 2332 C CA . ALA B 1 126 ? 14.844 -1.075 10.148 1 97.5 126 ALA B CA 1
ATOM 2333 C C . ALA B 1 126 ? 15.148 -0.076 9.031 1 97.5 126 ALA B C 1
ATOM 2335 O O . ALA B 1 126 ? 15.562 1.056 9.305 1 97.5 126 ALA B O 1
ATOM 2336 N N . GLY B 1 127 ? 14.984 -0.485 7.766 1 97.38 127 GLY B N 1
ATOM 2337 C CA . GLY B 1 127 ? 15.172 0.424 6.645 1 97.38 127 GLY B CA 1
ATOM 2338 C C . GLY B 1 127 ? 14.172 1.566 6.633 1 97.38 127 GLY B C 1
ATOM 2339 O O . GLY B 1 127 ? 14.539 2.717 6.383 1 97.38 127 GLY B O 1
ATOM 2340 N N . TRP B 1 128 ? 12.961 1.229 6.926 1 97.56 128 TRP B N 1
ATOM 2341 C CA . TRP B 1 128 ? 11.914 2.24 7.004 1 97.56 128 TRP B CA 1
ATOM 2342 C C . TRP B 1 128 ? 12.211 3.242 8.117 1 97.56 128 TRP B C 1
ATOM 2344 O O . TRP B 1 128 ? 12.023 4.449 7.941 1 97.56 128 TRP B O 1
ATOM 2354 N N . GLU B 1 129 ? 12.703 2.756 9.234 1 97.25 129 GLU B N 1
ATOM 2355 C CA . GLU B 1 129 ? 13.086 3.605 10.359 1 97.25 129 GLU B CA 1
ATOM 2356 C C . GLU B 1 129 ? 14.219 4.551 9.977 1 97.25 129 GLU B C 1
ATOM 2358 O O . GLU B 1 129 ? 14.188 5.734 10.312 1 97.25 129 GLU B O 1
ATOM 2363 N N . ARG B 1 130 ? 15.156 4.012 9.312 1 96.88 130 ARG B N 1
ATOM 2364 C CA . ARG B 1 130 ? 16.266 4.844 8.875 1 96.88 130 ARG B CA 1
ATOM 2365 C C . ARG B 1 130 ? 15.797 5.949 7.938 1 96.88 130 ARG B C 1
ATOM 2367 O O . ARG B 1 130 ? 16.234 7.094 8.047 1 96.88 130 ARG B O 1
ATOM 2374 N N . LEU B 1 131 ? 14.953 5.609 7.004 1 97.06 131 LEU B N 1
ATOM 2375 C CA . LEU B 1 131 ? 14.391 6.59 6.078 1 97.06 131 LEU B CA 1
ATOM 2376 C C . LEU B 1 131 ? 13.633 7.676 6.836 1 97.06 131 LEU B C 1
ATOM 2378 O O . LEU B 1 131 ? 13.859 8.867 6.602 1 97.06 131 LEU B O 1
ATOM 2382 N N . THR B 1 132 ? 12.805 7.281 7.812 1 97.25 132 THR B N 1
ATOM 2383 C CA . THR B 1 132 ? 12.016 8.219 8.602 1 97.25 132 THR B CA 1
ATOM 2384 C C . THR B 1 132 ? 12.922 9.117 9.438 1 97.25 132 THR B C 1
ATOM 2386 O O . THR B 1 132 ? 12.68 10.32 9.555 1 97.25 132 THR B O 1
ATOM 2389 N N . ASP B 1 133 ? 13.961 8.531 10.008 1 96.75 133 ASP B N 1
ATOM 2390 C CA . ASP B 1 133 ? 14.914 9.289 10.812 1 96.75 133 ASP B CA 1
ATOM 2391 C C . ASP B 1 133 ? 15.602 10.367 9.977 1 96.75 133 ASP B C 1
ATOM 2393 O O . ASP B 1 133 ? 15.789 11.492 10.445 1 96.75 133 ASP B O 1
ATOM 2397 N N . ARG B 1 134 ? 15.953 10 8.797 1 95.81 134 ARG B N 1
ATOM 2398 C CA . ARG B 1 134 ? 16.609 10.961 7.91 1 95.81 134 ARG B CA 1
ATOM 2399 C C . ARG B 1 134 ? 15.656 12.086 7.516 1 95.81 134 ARG B C 1
ATOM 2401 O O . ARG B 1 134 ? 16.062 13.25 7.457 1 95.81 134 ARG B O 1
ATOM 2408 N N . VAL B 1 135 ? 14.461 11.734 7.227 1 96.62 135 VAL B N 1
ATOM 2409 C CA . VAL B 1 135 ? 13.453 12.742 6.918 1 96.62 135 VAL B CA 1
ATOM 2410 C C . VAL B 1 135 ? 13.258 13.664 8.117 1 96.62 135 VAL B C 1
ATOM 2412 O O . VAL B 1 135 ? 13.227 14.891 7.965 1 96.62 135 VAL B O 1
ATOM 2415 N N . ARG B 1 136 ? 13.18 13.07 9.289 1 96.25 136 ARG B N 1
ATOM 2416 C CA . ARG B 1 136 ? 13 13.844 10.516 1 96.25 136 ARG B CA 1
ATOM 2417 C C . ARG B 1 136 ? 14.141 14.836 10.711 1 96.25 136 ARG B C 1
ATOM 2419 O O . ARG B 1 136 ? 13.914 16 11.039 1 96.25 136 ARG B O 1
ATOM 2426 N N . LEU B 1 137 ? 15.328 14.367 10.5 1 95 137 LEU B N 1
ATOM 2427 C CA . LEU B 1 137 ? 16.5 15.227 10.617 1 95 137 LEU B CA 1
ATOM 2428 C C . LEU B 1 137 ? 16.453 16.359 9.609 1 95 137 LEU B C 1
ATOM 2430 O O . LEU B 1 137 ? 16.703 17.516 9.953 1 95 137 LEU B O 1
ATOM 2434 N N . ALA B 1 138 ? 16.062 16.031 8.406 1 94.19 138 ALA B N 1
ATOM 2435 C CA . ALA B 1 138 ? 15.984 17.031 7.344 1 94.19 138 ALA B CA 1
ATOM 2436 C C . ALA B 1 138 ? 14.914 18.062 7.656 1 94.19 138 ALA B C 1
ATOM 2438 O O . ALA B 1 138 ? 15.008 19.219 7.199 1 94.19 138 ALA B O 1
ATOM 2439 N N . LEU B 1 139 ? 13.984 17.688 8.5 1 94.19 139 LEU B N 1
ATOM 2440 C CA . LEU B 1 139 ? 12.867 18.578 8.797 1 94.19 139 LEU B CA 1
ATOM 2441 C C . LEU B 1 139 ? 13.047 19.234 10.164 1 94.19 139 LEU B C 1
ATOM 2443 O O . LEU B 1 139 ? 12.086 19.75 10.742 1 94.19 139 LEU B O 1
ATOM 2447 N N . GLY B 1 140 ? 14.266 19.203 10.75 1 92.81 140 GLY B N 1
ATOM 2448 C CA . GLY B 1 140 ? 14.594 19.938 11.969 1 92.81 140 GLY B CA 1
ATOM 2449 C C . GLY B 1 140 ? 14.242 19.156 13.234 1 92.81 140 GLY B C 1
ATOM 2450 O O . GLY B 1 140 ? 14.148 19.75 14.312 1 92.81 140 GLY B O 1
ATOM 2451 N N . GLY B 1 141 ? 13.828 17.891 13.086 1 93.56 141 GLY B N 1
ATOM 2452 C CA . GLY B 1 141 ? 13.609 17.031 14.242 1 93.56 141 GLY B CA 1
ATOM 2453 C C . GLY B 1 141 ? 12.188 17.094 14.766 1 93.56 141 GLY B C 1
ATOM 2454 O O . GLY B 1 141 ? 11.883 16.547 15.828 1 93.56 141 GLY B O 1
ATOM 2455 N N . ASP B 1 142 ? 11.25 17.703 14.07 1 93.19 142 ASP B N 1
ATOM 2456 C CA . ASP B 1 142 ? 9.867 17.859 14.508 1 93.19 142 ASP B CA 1
ATOM 2457 C C . ASP B 1 142 ? 9.047 16.625 14.195 1 93.19 142 ASP B C 1
ATOM 2459 O O . ASP B 1 142 ? 8.773 16.328 13.023 1 93.19 142 ASP B O 1
ATOM 2463 N N . PRO B 1 143 ? 8.578 15.914 15.219 1 94.25 143 PRO B N 1
ATOM 2464 C CA . PRO B 1 143 ? 7.852 14.664 14.977 1 94.25 143 PRO B CA 1
ATOM 2465 C C . PRO B 1 143 ? 6.539 14.875 14.227 1 94.25 143 PRO B C 1
ATOM 2467 O O . PRO B 1 143 ? 6.156 14.039 13.406 1 94.25 143 PRO B O 1
ATOM 2470 N N . GLU B 1 144 ? 5.895 15.977 14.492 1 94.19 144 GLU B N 1
ATOM 2471 C CA . GLU B 1 144 ? 4.617 16.234 13.836 1 94.19 144 GLU B CA 1
ATOM 2472 C C . GLU B 1 144 ? 4.812 16.516 12.352 1 94.19 144 GLU B C 1
ATOM 2474 O O . GLU B 1 144 ? 4.059 16.031 11.508 1 94.19 144 GLU B O 1
ATOM 2479 N N . GLN B 1 145 ? 5.832 17.312 12.086 1 94.56 145 GLN B N 1
ATOM 2480 C CA . GLN B 1 145 ? 6.125 17.609 10.688 1 94.56 145 GLN B CA 1
ATOM 2481 C C . GLN B 1 145 ? 6.578 16.344 9.945 1 94.56 145 GLN B C 1
ATOM 2483 O O . GLN B 1 145 ? 6.219 16.141 8.781 1 94.56 145 GLN B O 1
ATOM 2488 N N . THR B 1 146 ? 7.336 15.531 10.633 1 96.31 146 THR B N 1
ATOM 2489 C CA . THR B 1 146 ? 7.785 14.273 10.047 1 96.31 146 THR B CA 1
ATOM 2490 C C . THR B 1 146 ? 6.598 13.375 9.727 1 96.31 146 THR B C 1
ATOM 2492 O O . THR B 1 146 ? 6.484 12.859 8.617 1 96.31 146 THR B O 1
ATOM 2495 N N . ALA B 1 147 ? 5.688 13.258 10.68 1 96.25 147 ALA B N 1
ATOM 2496 C CA . ALA B 1 147 ? 4.508 12.414 10.484 1 96.25 147 ALA B CA 1
ATOM 2497 C C . ALA B 1 147 ? 3.654 12.93 9.336 1 96.25 147 ALA B C 1
ATOM 2499 O O . ALA B 1 147 ? 3.148 12.148 8.531 1 96.25 147 ALA B O 1
ATOM 2500 N N . ARG B 1 148 ? 3.512 14.211 9.281 1 95.19 148 ARG B N 1
ATOM 2501 C CA . ARG B 1 148 ? 2.73 14.812 8.203 1 95.19 148 ARG B CA 1
ATOM 2502 C C . ARG B 1 148 ? 3.365 14.531 6.844 1 95.19 148 ARG B C 1
ATOM 2504 O O . ARG B 1 148 ? 2.668 14.203 5.883 1 95.19 148 ARG B O 1
ATOM 2511 N N . PHE B 1 149 ? 4.656 14.672 6.754 1 96.69 149 PHE B N 1
ATOM 2512 C CA . PHE B 1 149 ? 5.379 14.43 5.512 1 96.69 149 PHE B CA 1
ATOM 2513 C C . PHE B 1 149 ? 5.238 12.977 5.082 1 96.69 149 PHE B C 1
ATOM 2515 O O . PHE B 1 149 ? 4.922 12.695 3.924 1 96.69 149 PHE B O 1
ATOM 2522 N N . MET B 1 150 ? 5.453 12.062 6.031 1 97.38 150 MET B N 1
ATOM 2523 C CA . MET B 1 150 ? 5.336 10.633 5.754 1 97.38 150 MET B CA 1
ATOM 2524 C C . MET B 1 150 ? 3.91 10.266 5.355 1 97.38 150 MET B C 1
ATOM 2526 O O . MET B 1 150 ? 3.699 9.469 4.441 1 97.38 150 MET B O 1
ATOM 2530 N N . ALA B 1 151 ? 2.943 10.883 6.059 1 97 151 ALA B N 1
ATOM 2531 C CA . ALA B 1 151 ? 1.538 10.633 5.758 1 97 151 ALA B CA 1
ATOM 2532 C C . ALA B 1 151 ? 1.189 11.086 4.344 1 97 151 ALA B C 1
ATOM 2534 O O . ALA B 1 151 ? 0.533 10.352 3.596 1 97 151 ALA B O 1
ATOM 2535 N N . HIS B 1 152 ? 1.643 12.234 3.986 1 96.44 152 HIS B N 1
ATOM 2536 C CA . HIS B 1 152 ? 1.406 12.719 2.629 1 96.44 152 HIS B CA 1
ATOM 2537 C C . HIS B 1 152 ? 2.049 11.797 1.598 1 96.44 152 HIS B C 1
ATOM 2539 O O . HIS B 1 152 ? 1.443 11.492 0.565 1 96.44 152 HIS B O 1
ATOM 2545 N N . GLY B 1 153 ? 3.264 11.352 1.858 1 96.31 153 GLY B N 1
ATOM 2546 C CA . GLY B 1 153 ? 3.941 10.445 0.94 1 96.31 153 GLY B CA 1
ATOM 2547 C C . GLY B 1 153 ? 3.189 9.148 0.716 1 96.31 153 GLY B C 1
ATOM 2548 O O . GLY B 1 153 ? 3.057 8.688 -0.42 1 96.31 153 GLY B O 1
ATOM 2549 N N . THR B 1 154 ? 2.709 8.594 1.785 1 96.69 154 THR B N 1
ATOM 2550 C CA . THR B 1 154 ? 2.014 7.32 1.664 1 96.69 154 THR B CA 1
ATOM 2551 C C . THR B 1 154 ? 0.672 7.5 0.957 1 96.69 154 THR B C 1
ATOM 2553 O O . THR B 1 154 ? 0.228 6.617 0.222 1 96.69 154 THR B O 1
ATOM 2556 N N . LEU B 1 155 ? -0.025 8.633 1.159 1 96.44 155 LEU B N 1
ATOM 2557 C CA . LEU B 1 155 ? -1.237 8.922 0.403 1 96.44 155 LEU B CA 1
ATOM 2558 C C . LEU B 1 155 ? -0.93 9.055 -1.086 1 96.44 155 LEU B C 1
ATOM 2560 O O . LEU B 1 155 ? -1.648 8.508 -1.923 1 96.44 155 LEU B O 1
ATOM 2564 N N . ILE B 1 156 ? 0.119 9.727 -1.415 1 95.81 156 ILE B N 1
ATOM 2565 C CA . ILE B 1 156 ? 0.535 9.891 -2.805 1 95.81 156 ILE B CA 1
ATOM 2566 C C . ILE B 1 156 ? 0.796 8.516 -3.426 1 95.81 156 ILE B C 1
ATOM 2568 O O . ILE B 1 156 ? 0.39 8.258 -4.559 1 95.81 156 ILE B O 1
ATOM 2572 N N . ASN B 1 157 ? 1.501 7.645 -2.654 1 95.44 157 ASN B N 1
ATOM 2573 C CA . ASN B 1 157 ? 1.705 6.285 -3.141 1 95.44 157 ASN B CA 1
ATOM 2574 C C . ASN B 1 157 ? 0.385 5.621 -3.525 1 95.44 157 ASN B C 1
ATOM 2576 O O . ASN B 1 157 ? 0.276 5.02 -4.594 1 95.44 157 ASN B O 1
ATOM 2580 N N . SER B 1 158 ? -0.616 5.711 -2.666 1 95.56 158 SER B N 1
ATOM 2581 C CA . SER B 1 158 ? -1.914 5.086 -2.9 1 95.56 158 SER B CA 1
ATOM 2582 C C . SER B 1 158 ? -2.6 5.684 -4.129 1 95.56 158 SER B C 1
ATOM 2584 O O . SER B 1 158 ? -3.082 4.949 -4.992 1 95.56 158 SER B O 1
ATOM 2586 N N . LEU B 1 159 ? -2.59 7.004 -4.25 1 95.5 159 LEU B N 1
ATOM 2587 C CA . LEU B 1 159 ? -3.295 7.684 -5.332 1 95.5 159 LEU B CA 1
ATOM 2588 C C . LEU B 1 159 ? -2.643 7.379 -6.676 1 95.5 159 LEU B C 1
ATOM 2590 O O . LEU B 1 159 ? -3.336 7.117 -7.664 1 95.5 159 LEU B O 1
ATOM 2594 N N . VAL B 1 160 ? -1.327 7.379 -6.73 1 94.38 160 VAL B N 1
ATOM 2595 C CA . VAL B 1 160 ? -0.614 7.074 -7.965 1 94.38 160 VAL B CA 1
ATOM 2596 C C . VAL B 1 160 ? -0.817 5.605 -8.328 1 94.38 160 VAL B C 1
ATOM 2598 O O . VAL B 1 160 ? -1.061 5.277 -9.492 1 94.38 160 VAL B O 1
ATOM 2601 N N . SER B 1 161 ? -0.729 4.742 -7.355 1 94.38 161 SER B N 1
ATOM 2602 C CA . SER B 1 161 ? -0.93 3.318 -7.605 1 94.38 161 SER B CA 1
ATOM 2603 C C . SER B 1 161 ? -2.33 3.043 -8.148 1 94.38 161 SER B C 1
ATOM 2605 O O . SER B 1 161 ? -2.508 2.209 -9.031 1 94.38 161 SER B O 1
ATOM 2607 N N . LEU B 1 162 ? -3.324 3.773 -7.637 1 95.25 162 LEU B N 1
ATOM 2608 C CA . LEU B 1 162 ? -4.715 3.566 -8.031 1 95.25 162 LEU B CA 1
ATOM 2609 C C . LEU B 1 162 ? -4.992 4.195 -9.391 1 95.25 162 LEU B C 1
ATOM 2611 O O . LEU B 1 162 ? -6.082 4.027 -9.945 1 95.25 162 LEU B O 1
ATOM 2615 N N . GLY B 1 163 ? -3.982 5 -9.891 1 93.56 163 GLY B N 1
ATOM 2616 C CA . GLY B 1 163 ? -4.078 5.516 -11.242 1 93.56 163 GLY B CA 1
ATOM 2617 C C . GLY B 1 163 ? -4.875 6.805 -11.344 1 93.56 163 GLY B C 1
ATOM 2618 O O . GLY B 1 163 ? -5.43 7.121 -12.391 1 93.56 163 GLY B O 1
ATOM 2619 N N . PHE B 1 164 ? -5.016 7.496 -10.211 1 94.69 164 PHE B N 1
ATOM 2620 C CA . PHE B 1 164 ? -5.691 8.789 -10.273 1 94.69 164 PHE B CA 1
ATOM 2621 C C . PHE B 1 164 ? -4.852 9.797 -11.047 1 94.69 164 PHE B C 1
ATOM 2623 O O . PHE B 1 164 ? -3.67 9.984 -10.758 1 94.69 164 PHE B O 1
ATOM 2630 N N . PRO B 1 165 ? -5.449 10.445 -12.047 1 92.06 165 PRO B N 1
ATOM 2631 C CA . PRO B 1 165 ? -4.703 11.492 -12.75 1 92.06 165 PRO B CA 1
ATOM 2632 C C . PRO B 1 165 ? -4.344 12.672 -11.844 1 92.06 165 PRO B C 1
ATOM 2634 O O . PRO B 1 165 ? -5.082 12.977 -10.898 1 92.06 165 PRO B O 1
ATOM 2637 N N . PRO B 1 166 ? -3.283 13.359 -12.109 1 89.5 166 PRO B N 1
ATOM 2638 C CA . PRO B 1 166 ? -2.795 14.43 -11.234 1 89.5 166 PRO B CA 1
ATOM 2639 C C . PRO B 1 166 ? -3.803 15.562 -11.07 1 89.5 166 PRO B C 1
ATOM 2641 O O . PRO B 1 166 ? -3.775 16.281 -10.07 1 89.5 166 PRO B O 1
ATOM 2644 N N . GLU B 1 167 ? -4.738 15.734 -12 1 91.62 167 GLU B N 1
ATOM 2645 C CA . GLU B 1 167 ? -5.695 16.844 -11.953 1 91.62 167 GLU B CA 1
ATOM 2646 C C . GLU B 1 167 ? -6.969 16.438 -11.219 1 91.62 167 GLU B C 1
ATOM 2648 O O . GLU B 1 167 ? -7.863 17.25 -11.016 1 91.62 167 GLU B O 1
ATOM 2653 N N . HIS B 1 168 ? -7.059 15.25 -10.82 1 93.94 168 HIS B N 1
ATOM 2654 C CA . HIS B 1 168 ? -8.266 14.742 -10.18 1 93.94 168 HIS B CA 1
ATOM 2655 C C . HIS B 1 168 ? -8.484 15.398 -8.82 1 93.94 168 HIS B C 1
ATOM 2657 O O . HIS B 1 168 ? -7.527 15.664 -8.086 1 93.94 168 HIS B O 1
ATOM 2663 N N . ARG B 1 169 ? -9.641 15.523 -8.391 1 93.38 169 ARG B N 1
ATOM 2664 C CA . ARG B 1 169 ? -10.039 16.266 -7.199 1 93.38 169 ARG B CA 1
ATOM 2665 C C . ARG B 1 169 ? -9.555 15.57 -5.93 1 93.38 169 ARG B C 1
ATOM 2667 O O . ARG B 1 169 ? -9.516 16.172 -4.859 1 93.38 169 ARG B O 1
ATOM 2674 N N . VAL B 1 170 ? -9.25 14.273 -5.934 1 93 170 VAL B N 1
ATOM 2675 C CA . VAL B 1 170 ? -8.805 13.531 -4.762 1 93 170 VAL B CA 1
ATOM 2676 C C . VAL B 1 170 ? -7.465 14.07 -4.277 1 93 170 VAL B C 1
ATOM 2678 O O . VAL B 1 170 ? -7.047 13.797 -3.148 1 93 170 VAL B O 1
ATOM 2681 N N . TRP B 1 171 ? -6.84 14.82 -5.145 1 92.56 171 TRP B N 1
ATOM 2682 C CA . TRP B 1 171 ? -5.547 15.406 -4.801 1 92.56 171 TRP B CA 1
ATOM 2683 C C . TRP B 1 171 ? -5.727 16.719 -4.055 1 92.56 171 TRP B C 1
ATOM 2685 O O . TRP B 1 171 ? -4.77 17.266 -3.49 1 92.56 171 TRP B O 1
ATOM 2695 N N . ASP B 1 172 ? -6.938 17.156 -4.012 1 91.38 172 ASP B N 1
ATOM 2696 C CA . ASP B 1 172 ? -7.191 18.438 -3.361 1 91.38 172 ASP B CA 1
ATOM 2697 C C . ASP B 1 172 ? -6.801 18.391 -1.886 1 91.38 172 ASP B C 1
ATOM 2699 O O . ASP B 1 172 ? -7.066 17.391 -1.198 1 91.38 172 ASP B O 1
ATOM 2703 N N . GLY B 1 173 ? -6.137 19.406 -1.405 1 89.56 173 GLY B N 1
ATOM 2704 C CA . GLY B 1 173 ? -5.742 19.5 -0.009 1 89.56 173 GLY B CA 1
ATOM 2705 C C . GLY B 1 173 ? -4.301 19.094 0.233 1 89.56 173 GLY B C 1
ATOM 2706 O O . GLY B 1 173 ? -3.748 19.359 1.304 1 89.56 173 GLY B O 1
ATOM 2707 N N . LEU B 1 174 ? -3.762 18.344 -0.728 1 89 174 LEU B N 1
ATOM 2708 C CA . LEU B 1 174 ? -2.338 18.031 -0.661 1 89 174 LEU B CA 1
ATOM 2709 C C . LEU B 1 174 ? -1.509 19.172 -1.237 1 89 174 LEU B C 1
ATOM 2711 O O . LEU B 1 174 ? -1.981 19.922 -2.104 1 89 174 LEU B O 1
ATOM 2715 N N . PRO B 1 175 ? -0.408 19.469 -0.596 1 76.56 175 PRO B N 1
ATOM 2716 C CA . PRO B 1 175 ? 0.412 20.531 -1.188 1 76.56 175 PRO B CA 1
ATOM 2717 C C . PRO B 1 175 ? 0.663 20.312 -2.68 1 76.56 175 PRO B C 1
ATOM 2719 O O . PRO B 1 175 ? 0.763 19.172 -3.137 1 76.56 175 PRO B O 1
ATOM 2722 N N . PRO B 1 176 ? 0.387 21.359 -3.533 1 60.31 176 PRO B N 1
ATOM 2723 C CA . PRO B 1 176 ? 0.443 21.297 -4.996 1 60.31 176 PRO B CA 1
ATOM 2724 C C . PRO B 1 176 ? 1.705 20.594 -5.504 1 60.31 176 PRO B C 1
ATOM 2726 O O . PRO B 1 176 ? 2.789 20.797 -4.945 1 60.31 176 PRO B O 1
ATOM 2729 N N . SER B 1 177 ? 1.562 19.312 -5.953 1 52.78 177 SER B N 1
ATOM 2730 C CA . SER B 1 177 ? 2.658 18.734 -6.719 1 52.78 177 SER B CA 1
ATOM 2731 C C . SER B 1 177 ? 3.117 19.688 -7.828 1 52.78 177 SER B C 1
ATOM 2733 O O . SER B 1 177 ? 4.305 20 -7.93 1 52.78 177 SER B O 1
ATOM 2735 N N . ARG B 1 178 ? 2.682 19.234 -9.359 1 44.38 178 ARG B N 1
ATOM 2736 C CA . ARG B 1 178 ? 3.064 19.656 -10.703 1 44.38 178 ARG B CA 1
ATOM 2737 C C . ARG B 1 178 ? 2.58 21.062 -10.992 1 44.38 178 ARG B C 1
ATOM 2739 O O . ARG B 1 178 ? 2.525 21.484 -12.156 1 44.38 178 ARG B O 1
ATOM 2746 N N . ARG B 1 179 ? 1.834 21.812 -10.414 1 36.59 179 ARG B N 1
ATOM 2747 C CA . ARG B 1 179 ? 1.275 22.766 -11.359 1 36.59 179 ARG B CA 1
ATOM 2748 C C . ARG B 1 179 ? 2.316 23.188 -12.391 1 36.59 179 ARG B C 1
ATOM 2750 O O . ARG B 1 179 ? 3.52 23.031 -12.172 1 36.59 179 ARG B O 1
ATOM 2757 N N . GLY B 1 180 ? 2.057 24.281 -13.195 1 28 180 GLY B N 1
ATOM 2758 C CA . GLY B 1 180 ? 2.766 25 -14.242 1 28 180 GLY B CA 1
ATOM 2759 C C . GLY B 1 180 ? 4.199 25.328 -13.875 1 28 180 GLY B C 1
ATOM 2760 O O . GLY B 1 180 ? 4.531 25.453 -12.695 1 28 180 GLY B O 1
#

Radius of gyration: 20.68 Å; Cα contacts (8 Å, |Δi|>4): 420; chains: 2; bounding box: 63×53×49 Å

InterPro domains:
  IPR001647 DNA-binding HTH domain, TetR-type [PF00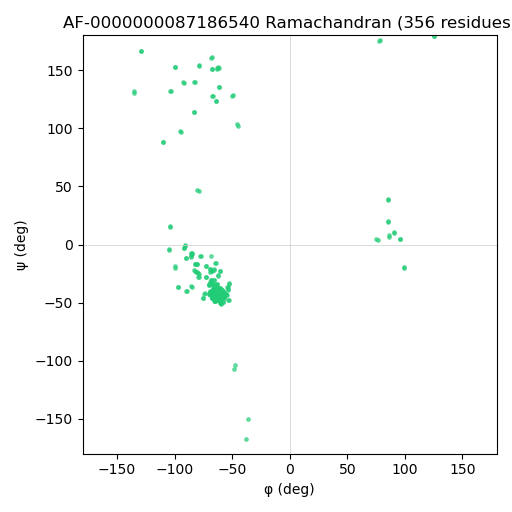440] (11-56)
  IPR001647 DNA-binding HTH domain, TetR-type [PR00455] (10-23)
  IPR001647 DNA-binding HTH domain, TetR-type [PR00455] (31-54)
  IPR001647 DNA-binding HTH domain, TetR-type [PS50977] (4-64)
  IPR009057 Homedomain-like superfamily [SSF46689] (3-76)
  IPR050109 HTH-type, TetR-like transcriptional regulator [PTHR30055] (2-151)

Organism: Streptomyces mobaraensis (NCBI:txid35621)

Secondary structure (DSSP, 8-state):
--HHHHHHHHHHHHHHHHHHHHHHH--HHHHHHHHT--HHHHHHHSSSHHHHHHHHHHHHHHHHHHHHHHHHTT--GGGHHHHHHHHHHHHHHH-HHHHHHHHHHHHHHHHHHHTT--STTHHHHHHHHHHHHHHHHHTTT-HHHHHHHHHHHHHHHHHHHTT--TTSGGGTTS---S--/--HHHHHHHHHHHHHHHHHHHHHHH--HHHHHHHHT--HHHHHHHSSSHHHHHHHHHHHHHHHHHHHHHHHHTT--GGGHHHHHHHHHHHHHHH-HHHHHHHHHHHHHHHHHHHTT--STTHHHHHHHHHHHHHHHHHTTT-HHHHHHHHHHHHHHHHHHHTT--TTSGGGTTS---S--